Protein AF-A0AA38GI96-F1 (afdb_monomer_lite)

Foldseek 3Di:
DPCPPDQWFAFDDDDPDDDDDDDDDPDPPTPGTPGDGDWDWDDDPPWIWTFGDDDPDDDPVVCVVRPRDTDTDDPVNVLVVQVPQDQVNCVVVVHHVVPGRPSVVDPPDDDDDDPVVPPDDPDDPPDDDDPDDPPPDDDCDPCNQDPPCCHCVNNPVVNNDDPQDDDDDDDDDPVDDPPDDDDDPVSVLVRDDDDDDDPVCPVLVVVVVVCPSDHPPPND

Radius of gyration: 35.79 Å; chains: 1; bounding box: 86×64×97 Å

Organism: Taxus chinensis (NCBI:txid29808)

InterPro domains:
  IPR000722 RNA polymerase, alpha subunit [PF00623] (159-218)
  IPR006592 RNA polymerase, N-terminal [SM00663] (103-220)
  IPR007080 RNA polymerase Rpb1, domain 1 [PF04997] (7-130)
  IPR045867 DNA-directed RNA polymerase, subunit beta-prime [PTHR19376] (20-215)

Secondary structure (DSSP, 8-state):
--GGG--B-PPPPPP--------------------PBPPEEEEETTEEEEE----S---HHHHHHT-S-PEE--HHHHHHHHHTS-HHHHHHTT--TTT--GGGGS-SS-PPPPTTTS-PPPPPTT----SS-TT-PPP--HHHHHHSTTSIIIIIIIS---SS---------TTS-TT-----HHHHTT----PPP-TTTHHHHHHHHHHTTSPPTT--

Sequence (220 aa):
IFVRKKNICEGGDVIDADQSEEKDRDVKNTHGGCGAYVPKISVEGLKVMIHYKLPKKADEQAQEQFSDKKQELTTDRVLTILKGITDEQCEMLGFNPKYARPDWMILEVLPVPPPPVRPSIKPDPTSRSEATQKSGRPMKSISSRLKAKEGRIRGNLMGKRVDFSARTVITADPNLNIDELGVPWSIALNMTFPEIVTPYNIDRLKELVEYGSYPPPGKA

pLDDT: mean 79.03, std 17.08, range [33.94, 97.25]

Structure (mmCIF, N/CA/C/O backbone):
data_AF-A0AA38GI96-F1
#
_entry.id   AF-A0AA38GI96-F1
#
loop_
_atom_site.group_PDB
_atom_site.id
_atom_site.type_symbol
_atom_site.label_atom_id
_atom_sit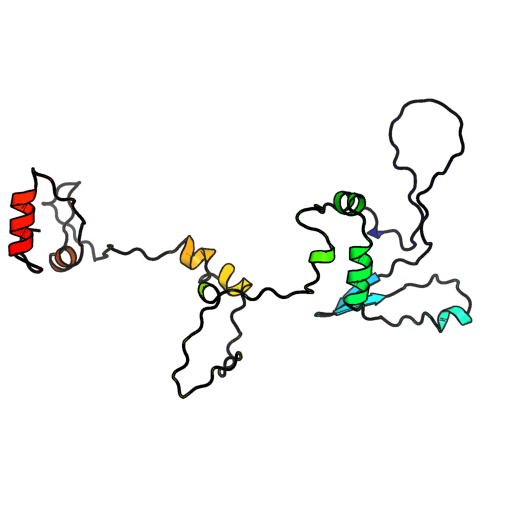e.label_alt_id
_atom_site.label_comp_id
_atom_site.label_asym_id
_atom_site.label_entity_id
_atom_site.label_seq_id
_atom_site.pdbx_PDB_ins_code
_atom_site.Cartn_x
_atom_site.Cartn_y
_atom_site.Cartn_z
_atom_site.occupancy
_atom_site.B_iso_or_equiv
_atom_site.auth_seq_id
_atom_site.auth_comp_id
_atom_site.auth_asym_id
_atom_site.auth_atom_id
_atom_site.pdbx_PDB_model_num
ATOM 1 N N . ILE A 1 1 ? -22.749 16.128 22.366 1.00 46.50 1 ILE A N 1
ATOM 2 C CA . ILE A 1 1 ? -21.786 15.382 23.229 1.00 46.50 1 ILE A CA 1
ATOM 3 C C . ILE A 1 1 ? -21.670 16.071 24.604 1.00 46.50 1 ILE A C 1
ATOM 5 O O . ILE A 1 1 ? -20.663 16.690 24.914 1.00 46.50 1 ILE A O 1
ATOM 9 N N . PHE A 1 2 ? -22.715 16.005 25.439 1.00 54.03 2 PHE A N 1
ATOM 10 C CA . PHE A 1 2 ? -22.756 16.648 26.775 1.00 54.03 2 PHE A CA 1
ATOM 11 C C . PHE A 1 2 ? -22.936 15.640 27.932 1.00 54.03 2 PHE A C 1
ATOM 13 O O . PHE A 1 2 ? -23.071 16.018 29.092 1.00 54.03 2 PHE A O 1
ATOM 20 N N . VAL A 1 3 ? -22.877 14.335 27.638 1.00 66.44 3 VAL A N 1
ATOM 21 C CA . VAL A 1 3 ? -23.279 13.250 28.555 1.00 66.44 3 VAL A CA 1
ATOM 22 C C . VAL A 1 3 ? -22.316 13.050 29.736 1.00 66.44 3 VAL A C 1
ATOM 24 O O . VAL A 1 3 ? -22.722 12.574 30.789 1.00 66.44 3 VAL A O 1
ATOM 27 N N . ARG A 1 4 ? -21.052 13.485 29.631 1.00 59.91 4 ARG A N 1
ATOM 28 C CA . ARG A 1 4 ? -19.985 13.199 30.618 1.00 59.91 4 ARG A CA 1
ATOM 29 C C . ARG A 1 4 ? -20.261 13.706 32.048 1.00 59.91 4 ARG A C 1
ATOM 31 O O . ARG A 1 4 ? -19.563 13.290 32.968 1.00 59.91 4 ARG A O 1
ATOM 38 N N . LYS A 1 5 ? -21.227 14.613 32.244 1.00 63.94 5 LYS A N 1
ATOM 39 C CA . LYS A 1 5 ? -21.563 15.189 33.559 1.00 63.94 5 LYS A CA 1
ATOM 40 C C . LYS A 1 5 ? -22.789 14.557 34.238 1.00 63.94 5 LYS A C 1
ATOM 42 O O . LYS A 1 5 ? -22.936 14.747 35.443 1.00 63.94 5 LYS A O 1
ATOM 47 N N . LYS A 1 6 ? -23.646 13.818 33.519 1.00 72.19 6 LYS A N 1
ATOM 48 C CA . LYS A 1 6 ? -24.846 13.191 34.104 1.00 72.19 6 LYS A CA 1
ATOM 49 C C . LYS A 1 6 ? -24.499 11.785 34.615 1.00 72.19 6 LYS A C 1
ATOM 51 O O . LYS A 1 6 ? -23.990 10.962 33.863 1.00 72.19 6 LYS A O 1
ATOM 56 N N . ASN A 1 7 ? -24.755 11.525 35.900 1.00 75.88 7 ASN A N 1
ATOM 57 C CA . ASN A 1 7 ? -24.485 10.228 36.549 1.00 75.88 7 ASN A CA 1
ATOM 58 C C . ASN A 1 7 ? -25.739 9.338 36.653 1.00 75.88 7 ASN A C 1
ATOM 60 O O . ASN A 1 7 ? -25.651 8.201 37.112 1.00 75.88 7 ASN A O 1
ATOM 64 N N . ILE A 1 8 ? -26.899 9.856 36.247 1.00 79.75 8 ILE A N 1
ATOM 65 C CA . ILE A 1 8 ? -28.200 9.184 36.270 1.00 79.75 8 ILE A CA 1
ATOM 66 C C . ILE A 1 8 ? -28.831 9.371 34.887 1.00 79.75 8 ILE A C 1
ATOM 68 O O . ILE A 1 8 ? -28.717 10.448 34.293 1.00 79.75 8 ILE A O 1
ATOM 72 N N . CYS A 1 9 ? -29.438 8.313 34.350 1.00 76.50 9 CYS A N 1
ATOM 73 C CA . CYS A 1 9 ? -30.199 8.361 33.107 1.00 76.50 9 CYS A CA 1
ATOM 74 C C . CYS A 1 9 ? -31.566 9.007 33.364 1.00 76.50 9 CYS A C 1
ATOM 76 O O . CYS A 1 9 ? -32.528 8.343 33.749 1.00 76.50 9 CYS A O 1
ATOM 78 N N . GLU A 1 10 ? -31.628 10.316 33.159 1.00 76.81 10 GLU A N 1
ATOM 79 C CA . GLU A 1 10 ? -32.861 11.102 33.172 1.00 76.81 10 GLU A CA 1
ATOM 80 C C . GLU A 1 10 ? -33.338 11.331 31.734 1.00 76.81 10 GLU A C 1
ATOM 82 O O . GLU A 1 10 ? -32.525 11.379 30.804 1.00 76.81 10 GLU A O 1
ATOM 87 N N . GLY A 1 11 ? -34.656 11.451 31.552 1.00 65.75 11 GLY A N 1
ATOM 88 C CA . GLY A 1 11 ? -35.240 11.805 30.261 1.00 65.75 11 GLY A CA 1
ATOM 89 C C . GLY A 1 11 ? -34.722 13.160 29.785 1.00 65.75 11 GLY A C 1
ATOM 90 O O . GLY A 1 11 ? -34.446 14.038 30.600 1.00 65.75 11 GLY A O 1
ATOM 91 N N . GLY A 1 12 ? -34.514 13.306 28.477 1.00 61.28 12 GLY A N 1
ATOM 92 C CA . GLY A 1 12 ? -33.989 14.548 27.911 1.00 61.28 12 GLY A CA 1
ATOM 93 C C . GLY A 1 12 ? -34.927 15.727 28.170 1.00 61.28 12 GLY A C 1
ATOM 94 O O . GLY A 1 12 ? -36.142 15.591 28.027 1.00 61.28 12 GLY A O 1
ATOM 95 N N . ASP A 1 13 ? -34.350 16.876 28.519 1.00 59.31 13 ASP A N 1
ATOM 96 C CA . ASP A 1 13 ? -35.045 18.156 28.430 1.00 59.31 13 ASP A CA 1
ATOM 97 C C . ASP A 1 13 ? -35.247 18.494 26.947 1.00 59.31 13 ASP A C 1
ATOM 99 O O . ASP A 1 13 ? -34.407 18.144 26.108 1.00 59.31 13 ASP A O 1
ATOM 103 N N . VAL A 1 14 ? -36.375 19.130 26.624 1.00 52.66 14 VAL A N 1
ATOM 104 C CA . VAL A 1 14 ? -36.708 19.563 25.262 1.00 52.66 14 VAL A CA 1
ATOM 105 C C . VAL A 1 14 ? -35.544 20.398 24.731 1.00 52.66 14 VAL A C 1
ATOM 107 O O . VAL A 1 14 ? -35.113 21.353 25.370 1.00 52.66 14 VAL A O 1
ATOM 110 N N . ILE A 1 15 ? -34.991 19.996 23.589 1.00 53.03 15 ILE A N 1
ATOM 111 C CA . ILE A 1 15 ? -34.026 20.821 22.866 1.00 53.03 15 ILE A CA 1
ATOM 112 C C . ILE A 1 15 ? -34.830 22.024 22.373 1.00 53.03 15 ILE A C 1
ATOM 114 O O . ILE A 1 15 ? -35.816 21.810 21.673 1.00 53.03 15 ILE A O 1
ATOM 118 N N . ASP A 1 16 ? -34.444 23.242 22.766 1.00 48.62 16 ASP A N 1
ATOM 119 C CA . ASP A 1 16 ? -35.071 24.493 22.323 1.00 48.62 16 ASP A CA 1
ATOM 120 C C . ASP A 1 16 ? -35.063 24.565 20.787 1.00 48.62 16 ASP A C 1
ATOM 122 O O . ASP A 1 16 ? -34.085 24.991 20.168 1.00 48.62 16 ASP A O 1
ATOM 126 N N . ALA A 1 17 ? -36.143 24.093 20.168 1.00 45.75 17 ALA A N 1
ATOM 127 C CA . ALA A 1 17 ? -36.419 24.252 18.755 1.00 45.75 17 ALA A CA 1
ATOM 128 C C . ALA A 1 17 ? -37.414 25.406 18.614 1.00 45.75 17 ALA A C 1
ATOM 130 O O . ALA A 1 17 ? -38.577 25.290 18.989 1.00 45.75 17 ALA A O 1
ATOM 131 N N . ASP A 1 18 ? -36.878 26.501 18.083 1.00 37.69 18 ASP A N 1
ATOM 132 C CA . ASP A 1 18 ? -37.527 27.709 17.585 1.00 37.69 18 ASP A CA 1
ATOM 133 C C . ASP A 1 18 ? -38.230 28.632 18.592 1.00 37.69 18 ASP A C 1
ATOM 135 O O . ASP A 1 18 ? -39.313 28.383 19.116 1.00 37.69 18 ASP A O 1
ATOM 139 N N . GLN A 1 19 ? -37.623 29.816 18.745 1.00 42.38 19 GLN A N 1
ATOM 140 C CA . GLN A 1 19 ? -38.312 31.050 19.110 1.00 42.38 19 GLN A CA 1
ATOM 141 C C . GLN A 1 19 ? -39.388 31.351 18.054 1.00 42.38 19 GLN A C 1
ATOM 143 O O . GLN A 1 19 ? -39.160 32.092 17.101 1.00 42.38 19 GLN A O 1
ATOM 148 N N . SER A 1 20 ? -40.573 30.782 18.225 1.00 34.81 20 SER A N 1
ATOM 149 C CA . SER A 1 20 ? -41.804 31.369 17.710 1.00 34.81 20 SER A CA 1
ATOM 150 C C . SER A 1 20 ? -42.814 31.377 18.847 1.00 34.81 20 SER A C 1
ATOM 152 O O . SER A 1 20 ? -43.107 30.357 19.466 1.00 34.81 20 SER A O 1
ATOM 154 N N . GLU A 1 21 ? -43.225 32.586 19.207 1.00 39.97 21 GLU A N 1
ATOM 155 C CA . GLU A 1 21 ? -44.190 32.858 20.258 1.00 39.97 21 GLU A CA 1
ATOM 156 C C . GLU A 1 21 ? -45.525 32.184 19.919 1.00 39.97 21 GLU A C 1
ATOM 158 O O . GLU A 1 21 ? -46.119 32.519 18.903 1.00 39.97 21 GLU A O 1
ATOM 163 N N . GLU A 1 22 ? -46.007 31.270 20.767 1.00 33.94 22 GLU A N 1
ATOM 164 C CA . GLU A 1 22 ? -47.404 31.232 21.224 1.00 33.94 22 GLU A CA 1
ATOM 165 C C . GLU A 1 22 ? -47.618 30.193 22.343 1.00 33.94 22 GLU A C 1
ATOM 167 O O . GLU A 1 22 ? -46.914 29.194 22.469 1.00 33.94 22 GLU A O 1
ATOM 172 N N . LYS A 1 23 ? -48.561 30.525 23.230 1.00 38.97 23 LYS A N 1
ATOM 173 C CA . LYS A 1 23 ? -48.776 29.987 24.581 1.00 38.97 23 LYS A CA 1
ATOM 174 C C . LYS A 1 23 ? -49.560 28.665 24.622 1.00 38.97 23 LYS A C 1
ATOM 176 O O . LYS A 1 23 ? -50.329 28.347 23.724 1.00 38.97 23 LYS A O 1
ATOM 181 N N . ASP A 1 24 ? -49.444 28.013 25.782 1.00 38.34 24 ASP A N 1
ATOM 182 C CA . ASP A 1 24 ? -50.331 26.997 26.367 1.00 38.34 24 ASP A CA 1
ATOM 183 C C . ASP A 1 24 ? -50.434 25.630 25.672 1.00 38.34 24 ASP A C 1
ATOM 185 O O . ASP A 1 24 ? -51.313 25.361 24.848 1.00 38.34 24 ASP A O 1
ATOM 189 N N . ARG A 1 25 ? -49.597 24.702 26.162 1.00 37.78 25 ARG A N 1
ATOM 190 C CA . ARG A 1 25 ? -49.995 23.339 26.555 1.00 37.78 25 ARG A CA 1
ATOM 191 C C . ARG A 1 25 ? -48.855 22.661 27.326 1.00 37.78 25 ARG A C 1
ATOM 193 O O . ARG A 1 25 ? -47.794 22.400 26.767 1.00 37.78 25 ARG A O 1
ATOM 200 N N . ASP A 1 26 ?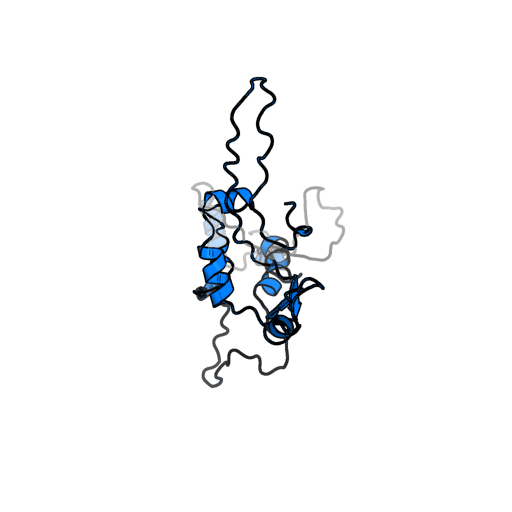 -49.097 22.341 28.598 1.00 45.72 26 ASP A N 1
ATOM 201 C CA . ASP A 1 26 ? -48.276 21.431 29.408 1.00 45.72 26 ASP A CA 1
ATOM 202 C C . ASP A 1 26 ? -48.267 20.026 28.788 1.00 45.72 26 ASP A C 1
ATOM 204 O O . ASP A 1 26 ? -49.006 19.128 29.192 1.00 45.72 26 ASP A O 1
ATOM 208 N N . VAL A 1 27 ? -47.421 19.813 27.786 1.00 47.25 27 VAL A N 1
ATOM 209 C CA . VAL A 1 27 ? -47.094 18.474 27.301 1.00 47.25 27 VAL A CA 1
ATOM 210 C C . VAL A 1 27 ? -45.585 18.330 27.367 1.00 47.25 27 VAL A C 1
ATOM 212 O O . VAL A 1 27 ? -44.861 18.481 26.386 1.00 47.25 27 VAL A O 1
ATOM 215 N N . LYS A 1 28 ? -45.102 18.015 28.571 1.00 45.62 28 LYS A N 1
ATOM 216 C CA . LYS A 1 28 ? -43.779 17.421 28.761 1.00 45.62 28 LYS A CA 1
ATOM 217 C C . LYS A 1 28 ? -43.802 16.012 28.169 1.00 45.62 28 LYS A C 1
ATOM 219 O O . LYS A 1 28 ? -43.857 15.031 28.903 1.00 45.62 28 LYS A O 1
ATOM 224 N N . ASN A 1 29 ? -43.751 15.900 26.844 1.00 45.19 29 ASN A N 1
ATOM 225 C CA . ASN A 1 29 ? -43.371 14.652 26.190 1.00 45.19 29 ASN A CA 1
ATOM 226 C C . ASN A 1 29 ? -41.854 14.507 26.321 1.00 45.19 29 ASN A C 1
ATOM 228 O O . ASN A 1 29 ? -41.098 14.680 25.369 1.00 45.19 29 ASN A O 1
ATOM 232 N N . THR A 1 30 ? -41.401 14.256 27.547 1.00 51.66 30 THR A N 1
ATOM 233 C CA . THR A 1 30 ? -40.014 13.904 27.809 1.00 51.66 30 THR A CA 1
ATOM 234 C C . THR A 1 30 ? -39.780 12.506 27.249 1.00 51.66 30 THR A C 1
ATOM 236 O O . THR A 1 30 ? -40.532 11.569 27.525 1.00 51.66 30 THR A O 1
ATOM 239 N N . HIS A 1 31 ? -38.736 12.341 26.438 1.00 64.62 31 HIS A N 1
ATOM 240 C CA . HIS A 1 31 ? -38.267 11.005 26.087 1.00 64.62 31 HIS A CA 1
ATOM 241 C C . HIS A 1 31 ? -37.891 10.294 27.392 1.00 64.62 31 HIS A C 1
ATOM 243 O O . HIS A 1 31 ? -37.010 10.760 28.114 1.00 64.62 31 HIS A O 1
ATOM 249 N N . GLY A 1 32 ? -38.610 9.223 27.734 1.00 63.53 32 GLY A N 1
ATOM 250 C CA . GLY A 1 32 ? -38.492 8.558 29.031 1.00 63.53 32 GLY A CA 1
ATOM 251 C C . GLY A 1 32 ? -37.070 8.063 29.303 1.00 63.53 32 GLY A C 1
ATOM 252 O O . GLY A 1 32 ? -36.541 7.237 28.563 1.00 63.53 32 GLY A O 1
ATOM 253 N N . GLY A 1 33 ? -36.449 8.566 30.372 1.00 72.81 33 GLY A N 1
ATOM 254 C CA . GLY A 1 33 ? -35.208 8.007 30.910 1.00 72.81 33 GLY A CA 1
ATOM 255 C C . GLY A 1 33 ? -35.497 6.753 31.732 1.00 72.81 33 GLY A C 1
ATOM 256 O O . GLY A 1 33 ? -36.522 6.675 32.406 1.00 72.81 33 GLY A O 1
ATOM 257 N N . CYS A 1 34 ? -34.598 5.768 31.706 1.00 78.62 34 CYS A N 1
ATOM 258 C CA . CYS A 1 34 ? -34.785 4.508 32.436 1.00 78.62 34 CYS A CA 1
ATOM 259 C C . CYS A 1 34 ? -34.383 4.577 33.922 1.00 78.62 34 CYS A C 1
ATOM 261 O O . CYS A 1 34 ? -34.469 3.570 34.619 1.00 78.62 34 CYS A O 1
ATOM 263 N N . GLY A 1 35 ? -33.899 5.726 34.412 1.00 77.50 35 GLY A N 1
ATOM 264 C CA . GLY A 1 35 ? -33.509 5.923 35.814 1.00 77.50 35 GLY A CA 1
ATOM 265 C C . GLY A 1 35 ? -32.233 5.186 36.240 1.00 77.50 35 GLY A C 1
ATOM 266 O O . GLY A 1 35 ? -31.831 5.273 37.398 1.00 77.50 35 GLY A O 1
ATOM 267 N N . ALA A 1 36 ? -31.567 4.471 35.328 1.00 81.00 36 ALA A N 1
ATOM 268 C CA . ALA A 1 36 ? -30.361 3.710 35.638 1.00 81.00 36 ALA A CA 1
ATOM 269 C C . ALA A 1 36 ? -29.156 4.622 35.939 1.00 81.00 36 ALA A C 1
ATOM 271 O O . ALA A 1 36 ? -28.935 5.636 35.270 1.00 81.00 36 ALA A O 1
ATOM 272 N N . TYR A 1 37 ? -28.326 4.227 36.910 1.00 82.25 37 TYR A N 1
ATOM 273 C CA . TYR A 1 37 ? -27.053 4.898 37.181 1.00 82.25 37 TYR A CA 1
ATOM 274 C C . TYR A 1 37 ? -26.065 4.651 36.045 1.00 82.25 37 TYR A C 1
ATOM 276 O O . TYR A 1 37 ? -25.789 3.506 35.680 1.00 82.25 37 TYR A O 1
ATOM 284 N N . VAL A 1 38 ? -25.488 5.730 35.520 1.00 83.38 38 VAL A N 1
ATOM 285 C CA . VAL A 1 38 ? -24.442 5.642 34.502 1.00 83.38 38 VAL A CA 1
ATOM 286 C C . VAL A 1 38 ? -23.139 5.256 35.202 1.00 83.38 38 VAL A C 1
ATOM 288 O O . VAL A 1 38 ? -22.657 6.004 36.061 1.00 83.38 38 VAL A O 1
ATOM 291 N N . PRO A 1 39 ? -22.543 4.102 34.875 1.00 86.69 39 PRO A N 1
ATOM 292 C CA . PRO A 1 39 ? -21.309 3.702 35.516 1.00 86.69 39 PRO A CA 1
ATOM 293 C C . PRO A 1 39 ? -20.103 4.459 34.962 1.00 86.69 39 PRO A C 1
ATOM 295 O O . PRO A 1 39 ? -20.091 4.961 33.837 1.00 86.69 39 PRO A O 1
ATOM 298 N N . LYS A 1 40 ? -19.022 4.461 35.740 1.00 85.81 40 LYS A N 1
ATOM 299 C CA . LYS A 1 40 ? -17.707 4.888 35.270 1.00 85.81 40 LYS A CA 1
ATOM 300 C C . LYS A 1 40 ? -17.004 3.729 34.581 1.00 85.81 40 LYS A C 1
ATOM 302 O O . LYS A 1 40 ? -16.842 2.667 35.172 1.00 85.81 40 LYS A O 1
ATOM 307 N N . ILE A 1 41 ? -16.571 3.968 33.350 1.00 89.12 41 ILE A N 1
ATOM 308 C CA . ILE A 1 41 ? -15.859 2.995 32.524 1.00 89.12 41 ILE A CA 1
ATOM 309 C C . ILE A 1 41 ? -14.354 3.268 32.636 1.00 89.12 41 ILE A C 1
ATOM 311 O O . ILE A 1 41 ? -13.911 4.399 32.425 1.00 89.12 41 ILE A O 1
ATOM 315 N N . SER A 1 42 ? -13.571 2.242 32.961 1.00 88.62 42 SER A N 1
ATOM 316 C CA . SER A 1 42 ? -12.105 2.281 32.997 1.00 88.62 42 SER A CA 1
ATOM 317 C C . SER A 1 42 ? -11.520 1.136 32.175 1.00 88.62 42 SER A C 1
ATOM 319 O O . SER A 1 42 ? -12.001 0.010 32.264 1.00 88.62 42 SER A O 1
ATOM 321 N N . VAL A 1 43 ? -10.475 1.408 31.393 1.00 91.19 43 VAL A N 1
ATOM 322 C CA . VAL A 1 43 ? -9.780 0.390 30.591 1.00 91.19 43 VAL A CA 1
ATOM 323 C C . VAL A 1 43 ? -8.572 -0.11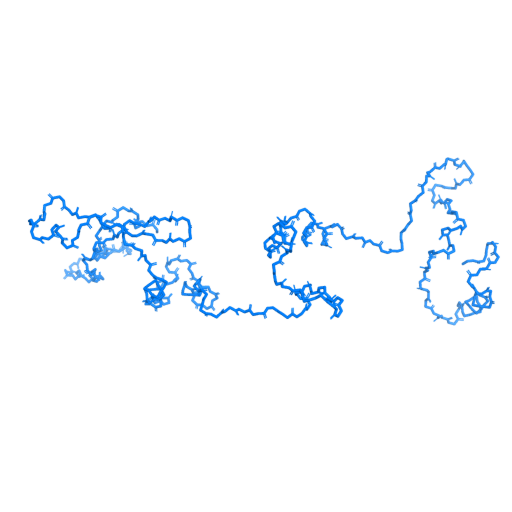6 31.376 1.00 91.19 43 VAL A C 1
ATOM 325 O O . VAL A 1 43 ? -7.680 0.663 31.706 1.00 91.19 43 VAL A O 1
ATOM 328 N N . GLU A 1 44 ? -8.546 -1.413 31.673 1.00 90.44 44 GLU A N 1
ATOM 329 C CA . GLU A 1 44 ? -7.449 -2.096 32.361 1.00 90.44 44 GLU A CA 1
ATOM 330 C C . GLU A 1 44 ? -6.836 -3.124 31.390 1.00 90.44 44 GLU A C 1
ATOM 332 O O . GLU A 1 44 ? -7.329 -4.239 31.213 1.00 90.44 44 GLU A O 1
ATOM 337 N N . GLY A 1 45 ? -5.772 -2.723 30.686 1.00 89.69 45 GLY A N 1
ATOM 338 C CA . GLY A 1 45 ? -5.139 -3.546 29.651 1.00 89.69 45 GLY A CA 1
ATOM 339 C C . GLY A 1 45 ? -6.061 -3.789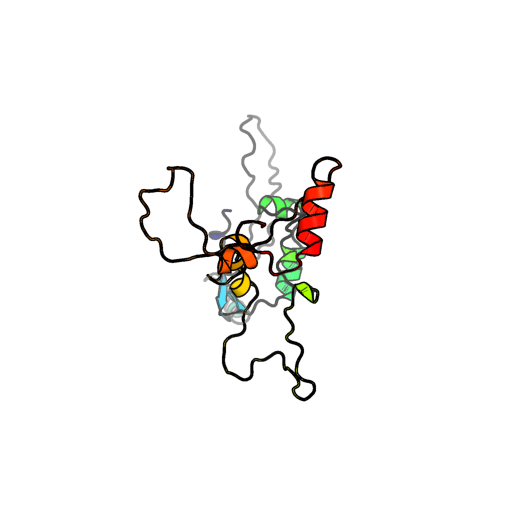 28.451 1.00 89.69 45 GLY A C 1
ATOM 340 O O . GLY A 1 45 ? -6.361 -2.862 27.704 1.00 89.69 45 GLY A O 1
ATOM 341 N N . LEU A 1 46 ? -6.484 -5.043 28.258 1.00 89.00 46 LEU A N 1
ATOM 342 C CA . LEU A 1 46 ? -7.428 -5.456 27.205 1.00 89.00 46 LEU A CA 1
ATOM 343 C C . LEU A 1 46 ? -8.880 -5.554 27.698 1.00 89.00 46 LEU A C 1
ATOM 345 O O . LEU A 1 46 ? -9.770 -5.856 26.907 1.00 89.00 46 LEU A O 1
ATOM 349 N N . LYS A 1 47 ? -9.121 -5.333 28.993 1.00 90.81 47 LYS A N 1
ATOM 350 C CA . LYS A 1 47 ? -10.435 -5.480 29.618 1.00 90.81 47 LYS A CA 1
ATOM 351 C C . LYS A 1 47 ? -11.047 -4.121 29.915 1.00 90.81 47 LYS A C 1
ATOM 353 O O . LYS A 1 47 ? -10.350 -3.162 30.254 1.00 90.81 47 LYS A O 1
ATOM 358 N N . VAL A 1 48 ? -12.368 -4.051 29.810 1.00 91.12 48 VAL A N 1
ATOM 359 C CA . VAL A 1 48 ? -13.143 -2.863 30.164 1.00 91.12 48 VAL A CA 1
ATOM 360 C C . VAL A 1 48 ? -13.855 -3.138 31.482 1.00 91.12 48 VAL A C 1
ATOM 362 O O . VAL A 1 48 ? -14.640 -4.076 31.588 1.00 91.12 48 VAL A O 1
ATOM 365 N N . MET A 1 49 ? -13.571 -2.317 32.488 1.00 89.75 49 MET A N 1
ATOM 366 C CA . MET A 1 49 ? -14.133 -2.434 33.830 1.00 89.75 49 MET A CA 1
ATOM 367 C C . MET A 1 49 ? -15.158 -1.329 34.073 1.00 89.75 49 MET A C 1
ATOM 369 O O . MET A 1 49 ? -14.963 -0.174 33.684 1.00 89.75 49 MET A O 1
ATOM 373 N N . ILE A 1 50 ? -16.249 -1.689 34.739 1.00 89.56 50 ILE A N 1
ATOM 374 C CA . ILE A 1 50 ? -17.367 -0.818 35.084 1.00 89.56 50 ILE A CA 1
ATOM 375 C C . ILE A 1 50 ? -17.414 -0.646 36.600 1.00 89.56 50 ILE A C 1
ATOM 377 O O . ILE A 1 50 ? -17.381 -1.620 37.352 1.00 89.56 50 ILE A O 1
ATOM 381 N N . HIS A 1 51 ? -17.533 0.605 37.041 1.00 85.81 51 HIS A N 1
ATOM 382 C CA . HIS A 1 51 ? -17.733 0.979 38.437 1.00 85.81 51 HIS A CA 1
ATOM 383 C C . HIS A 1 51 ? -19.012 1.806 38.578 1.00 85.81 51 HIS A C 1
ATOM 385 O O . HIS A 1 51 ? -19.084 2.944 38.105 1.00 85.81 51 HIS A O 1
ATOM 391 N N . TYR A 1 52 ? -20.009 1.277 39.279 1.00 82.50 52 TYR A N 1
ATOM 392 C CA . TYR A 1 52 ? -21.194 2.042 39.666 1.00 82.50 52 TYR A CA 1
ATOM 393 C C . TYR A 1 52 ? -20.872 2.864 40.910 1.00 82.50 52 TYR A C 1
ATOM 395 O O . TYR A 1 52 ? -20.237 2.363 41.827 1.00 82.50 52 TYR A O 1
ATOM 403 N N . LYS A 1 53 ? -21.224 4.152 40.927 1.00 71.25 53 LYS A N 1
ATOM 404 C CA . LYS A 1 53 ? -21.128 4.965 42.145 1.00 71.25 53 LYS A CA 1
ATOM 405 C C . LYS A 1 53 ? -22.516 5.068 42.753 1.00 71.25 53 LYS A C 1
ATOM 407 O O . LYS A 1 53 ? -23.376 5.708 42.156 1.00 71.25 53 LYS A O 1
ATOM 412 N N . LEU A 1 54 ? -22.715 4.470 43.921 1.00 66.44 54 LEU A N 1
ATOM 413 C CA . LEU A 1 54 ? -23.942 4.662 44.688 1.00 66.44 54 LEU A CA 1
ATOM 414 C C . LEU A 1 54 ? -24.030 6.101 45.227 1.00 66.44 54 LEU A C 1
ATOM 416 O O . LEU A 1 54 ? -23.002 6.711 45.556 1.00 66.44 54 LEU A O 1
ATOM 420 N N . PRO A 1 55 ? -25.242 6.665 45.356 1.00 63.03 55 PRO A N 1
ATOM 421 C CA . PRO A 1 55 ? -25.450 7.883 46.125 1.00 63.03 55 PRO A CA 1
ATOM 422 C C . PRO A 1 55 ? -25.181 7.624 47.615 1.00 63.03 55 PRO A C 1
ATOM 424 O O . PRO A 1 55 ? -25.560 6.594 48.160 1.00 63.03 55 PRO A O 1
ATOM 427 N N . LYS A 1 56 ? -24.579 8.599 48.308 1.00 58.06 56 LYS A N 1
ATOM 428 C CA . LYS A 1 56 ? -24.196 8.522 49.737 1.00 58.06 56 LYS A CA 1
ATOM 429 C C . LYS A 1 56 ? -25.380 8.413 50.731 1.00 58.06 56 LYS A C 1
ATOM 431 O O . LYS A 1 56 ? -25.172 8.564 51.927 1.00 58.06 56 LYS A O 1
ATOM 436 N N . LYS A 1 57 ? -26.612 8.210 50.252 1.00 52.47 57 LYS A N 1
ATOM 437 C CA . LYS A 1 57 ? -27.849 8.092 51.043 1.00 52.47 57 LYS A CA 1
ATOM 438 C C . LYS A 1 57 ? -28.688 6.914 50.532 1.00 52.47 57 LYS A C 1
ATOM 440 O O . LYS A 1 57 ? -29.753 7.124 49.964 1.00 52.47 57 LYS A O 1
ATOM 445 N N . ALA A 1 58 ? -28.171 5.700 50.665 1.00 50.12 58 ALA A N 1
ATOM 446 C CA . ALA A 1 58 ? -28.907 4.474 50.370 1.00 50.12 58 ALA A CA 1
ATOM 447 C C . ALA A 1 58 ? -28.797 3.531 51.571 1.00 50.12 58 ALA A C 1
ATOM 449 O O . ALA A 1 58 ? -27.714 3.427 52.157 1.00 50.12 58 ALA A O 1
ATOM 450 N N . ASP A 1 59 ? -29.922 2.910 51.926 1.00 56.53 59 ASP A N 1
ATOM 451 C CA . ASP A 1 59 ? -30.107 2.027 53.081 1.00 56.53 59 ASP A CA 1
ATOM 452 C C . ASP A 1 59 ? -29.015 0.948 53.178 1.00 56.53 59 ASP A C 1
ATOM 454 O O . ASP A 1 59 ? -28.513 0.467 52.158 1.00 56.53 59 ASP A O 1
ATOM 458 N N . GLU A 1 60 ? -28.665 0.535 54.403 1.00 58.66 60 GLU A N 1
ATOM 459 C CA . GLU A 1 60 ? -27.612 -0.460 54.695 1.00 58.66 60 GLU A CA 1
ATOM 460 C C . GLU A 1 60 ? -27.776 -1.770 53.894 1.00 58.66 60 GLU A C 1
ATOM 462 O O . GLU A 1 60 ? -26.788 -2.393 53.519 1.00 58.66 60 GLU A O 1
ATOM 467 N N . GLN A 1 61 ? -29.008 -2.144 53.524 1.00 52.50 61 GLN A N 1
ATOM 468 C CA . GLN A 1 61 ? -29.304 -3.347 52.730 1.00 52.50 61 GLN A CA 1
ATOM 469 C C . GLN A 1 61 ? -28.973 -3.212 51.230 1.00 52.50 61 GLN A C 1
ATOM 471 O O . GLN A 1 61 ? -28.652 -4.204 50.576 1.00 52.50 61 GLN A O 1
ATOM 476 N N . ALA A 1 62 ? -29.001 -2.001 50.662 1.00 50.00 62 ALA A N 1
ATOM 477 C CA . ALA A 1 62 ? -28.645 -1.769 49.257 1.00 50.00 62 ALA A CA 1
ATOM 478 C C . ALA A 1 62 ? -27.119 -1.697 49.038 1.00 50.00 62 ALA A C 1
ATOM 480 O O . ALA A 1 62 ? -26.635 -1.870 47.915 1.00 50.00 62 ALA A O 1
ATOM 481 N N . GLN A 1 63 ? -26.355 -1.464 50.111 1.00 52.16 63 GLN A N 1
ATOM 482 C CA . GLN A 1 63 ? -24.896 -1.334 50.077 1.00 52.16 63 GLN A CA 1
ATOM 483 C C . GLN A 1 63 ? -24.174 -2.682 49.899 1.00 52.16 63 GLN A C 1
ATOM 485 O O . GLN A 1 63 ? -23.095 -2.715 49.308 1.00 52.16 63 GLN A O 1
ATOM 490 N N . GLU A 1 64 ? -24.769 -3.803 50.321 1.00 52.84 64 GLU A N 1
ATOM 491 C CA . GLU A 1 64 ? -24.150 -5.132 50.174 1.00 52.84 64 GLU A CA 1
ATOM 492 C C . GLU A 1 64 ? -24.272 -5.709 48.751 1.00 52.84 64 GLU A C 1
ATOM 494 O O . GLU A 1 64 ? -23.334 -6.343 48.259 1.00 52.84 64 GLU A O 1
ATOM 499 N N . GLN A 1 65 ? -25.376 -5.444 48.039 1.00 51.53 65 GLN A N 1
ATOM 500 C CA . GLN A 1 65 ? -25.548 -5.881 46.642 1.00 51.53 65 GLN A CA 1
ATOM 501 C C . GLN A 1 65 ? -24.752 -5.030 45.644 1.00 51.53 65 GLN A C 1
ATOM 503 O O . GLN A 1 65 ? -24.261 -5.552 44.643 1.00 51.53 65 GLN A O 1
ATOM 508 N N . PHE A 1 66 ? -24.572 -3.741 45.936 1.00 51.88 66 PHE A N 1
ATOM 509 C CA . PHE A 1 66 ? -23.780 -2.809 45.133 1.00 51.88 66 PHE A CA 1
ATOM 510 C C . PHE A 1 66 ? -22.452 -2.468 45.810 1.00 51.88 66 PHE A C 1
ATOM 512 O O . PHE A 1 66 ? -21.996 -1.328 45.752 1.00 51.88 66 PHE A O 1
ATOM 519 N N . SER A 1 67 ? -21.797 -3.447 46.443 1.00 52.28 67 SER A N 1
ATOM 520 C CA . SER A 1 67 ? -20.396 -3.272 46.843 1.00 52.28 67 SER A CA 1
ATOM 521 C C . SER A 1 67 ? -19.615 -2.642 45.679 1.00 52.28 67 SER A C 1
ATOM 523 O O . SER A 1 67 ? -19.885 -3.000 44.529 1.00 52.28 67 SER A O 1
ATOM 525 N N . ASP A 1 68 ? -18.673 -1.734 45.962 1.00 58.50 68 ASP A N 1
ATOM 526 C CA . ASP A 1 68 ? -17.786 -1.031 45.007 1.00 58.50 68 ASP A CA 1
ATOM 527 C C . ASP A 1 68 ? -16.876 -1.986 44.182 1.00 58.50 68 ASP A C 1
ATOM 529 O O . ASP A 1 68 ? -15.742 -1.684 43.803 1.00 58.50 68 ASP A O 1
ATOM 533 N N . LYS A 1 69 ? -17.335 -3.206 43.916 1.00 66.75 69 LYS A N 1
ATOM 534 C CA . LYS A 1 69 ? -16.708 -4.205 43.079 1.00 66.75 69 LYS A CA 1
ATOM 535 C C . LYS A 1 69 ? -16.768 -3.720 41.641 1.00 66.75 69 LYS A C 1
ATOM 537 O O . LYS A 1 69 ? -17.824 -3.632 41.017 1.00 66.75 69 LYS A O 1
ATOM 542 N N . LYS A 1 70 ? -15.585 -3.444 41.105 1.00 79.31 70 LYS A N 1
ATOM 543 C CA . LYS A 1 70 ? -15.367 -3.300 39.669 1.00 79.31 70 LYS A CA 1
ATOM 544 C C . LYS A 1 70 ? -15.846 -4.576 38.977 1.00 79.31 70 LYS A C 1
ATOM 546 O O . LYS A 1 70 ? -15.300 -5.650 39.225 1.00 79.31 70 LYS A O 1
ATOM 551 N N . GLN A 1 71 ? -16.844 -4.457 38.112 1.00 85.62 71 GLN A N 1
ATOM 552 C CA . GLN A 1 71 ? -17.323 -5.571 37.302 1.00 85.62 71 GLN A CA 1
ATOM 553 C C . GLN A 1 71 ? -16.682 -5.507 35.914 1.00 85.62 71 GLN A C 1
ATOM 555 O O . GLN A 1 71 ? -16.594 -4.433 35.318 1.00 85.62 71 GLN A O 1
ATOM 560 N N . GLU A 1 72 ? -16.240 -6.648 35.388 1.00 88.44 72 GLU A N 1
ATOM 561 C CA . GLU A 1 72 ? -15.792 -6.744 33.998 1.00 88.44 72 GLU A CA 1
ATOM 562 C C . GLU A 1 72 ? -16.997 -6.671 33.058 1.00 88.44 72 GLU A C 1
ATOM 564 O O . GLU A 1 72 ? -18.001 -7.371 33.232 1.00 88.44 72 GLU A O 1
ATOM 569 N N . LEU A 1 73 ? -16.903 -5.802 32.058 1.00 88.88 73 LEU A N 1
ATOM 570 C CA . LEU A 1 73 ? -17.901 -5.691 31.012 1.00 88.88 73 LEU A CA 1
ATOM 571 C C . LEU A 1 73 ? -17.616 -6.740 29.939 1.00 88.88 73 LEU A C 1
ATOM 573 O O . LEU A 1 73 ? -16.658 -6.617 29.177 1.00 88.88 73 LEU A O 1
ATOM 577 N N . THR A 1 74 ? -18.459 -7.770 29.883 1.00 91.81 74 THR A N 1
ATOM 578 C CA . THR A 1 74 ? -18.347 -8.824 28.872 1.00 91.81 74 THR A CA 1
ATOM 579 C C . THR A 1 74 ? -18.723 -8.302 27.489 1.00 91.81 74 THR A C 1
ATOM 581 O O . THR A 1 74 ? -19.629 -7.477 27.341 1.00 91.81 74 THR A O 1
ATOM 584 N N . THR A 1 75 ? -18.048 -8.815 26.462 1.00 91.12 75 THR A N 1
ATOM 585 C CA . THR A 1 75 ? -18.259 -8.413 25.065 1.00 91.12 75 THR A CA 1
ATOM 586 C C . THR A 1 75 ? -19.712 -8.601 24.623 1.00 91.12 75 THR A C 1
ATOM 588 O O . THR A 1 75 ? -20.266 -7.706 23.991 1.00 91.12 75 THR A O 1
ATOM 591 N N . ASP A 1 76 ? -20.367 -9.686 25.046 1.00 92.31 76 ASP A N 1
ATOM 592 C CA . ASP A 1 76 ? -21.769 -9.977 24.702 1.00 92.31 76 ASP A CA 1
ATOM 593 C C . ASP A 1 76 ? -22.742 -8.923 25.244 1.00 92.31 76 ASP A C 1
ATOM 595 O O . ASP A 1 76 ? -23.704 -8.531 24.573 1.00 92.31 76 ASP A O 1
ATOM 599 N N . ARG A 1 77 ? -22.475 -8.406 26.453 1.00 91.69 77 ARG A N 1
ATOM 600 C CA . ARG A 1 77 ? -23.278 -7.324 27.038 1.00 91.69 77 ARG A CA 1
ATOM 601 C C . ARG A 1 77 ? -23.109 -6.033 26.245 1.00 91.69 77 ARG A C 1
ATOM 603 O O . ARG A 1 77 ? -24.106 -5.368 25.979 1.00 91.69 77 ARG A O 1
ATOM 610 N N . VAL A 1 78 ? -21.882 -5.693 25.839 1.00 92.25 78 VAL A N 1
ATOM 611 C CA . VAL A 1 78 ? -21.628 -4.501 25.004 1.00 92.25 78 VAL A CA 1
ATOM 612 C C . VAL A 1 78 ? -22.328 -4.627 23.662 1.00 92.25 78 VAL A C 1
ATOM 614 O O . VAL A 1 78 ? -22.998 -3.696 23.231 1.00 92.25 78 VAL A O 1
ATOM 617 N N . LEU A 1 79 ? -22.212 -5.788 23.028 1.00 93.69 79 LEU A N 1
ATOM 618 C CA . LEU A 1 79 ? -22.811 -6.058 21.732 1.00 93.69 79 LEU A CA 1
ATOM 619 C C . LEU A 1 79 ? -24.335 -5.914 21.766 1.00 93.69 79 LEU A C 1
ATOM 621 O O . LEU A 1 79 ? -24.907 -5.271 20.892 1.00 93.69 79 LEU A O 1
ATOM 625 N N . THR A 1 80 ? -24.983 -6.452 22.801 1.00 93.56 80 THR A N 1
ATOM 626 C CA . THR A 1 80 ? -26.437 -6.323 22.988 1.00 93.56 80 THR A CA 1
ATOM 627 C C . THR A 1 80 ? -26.851 -4.857 23.141 1.00 93.56 80 THR A C 1
ATOM 629 O O . THR A 1 80 ? -27.841 -4.432 22.552 1.00 93.56 80 THR A O 1
ATOM 632 N N . ILE A 1 81 ? -26.069 -4.065 23.882 1.00 91.88 81 ILE A N 1
ATOM 633 C CA . ILE A 1 81 ? -26.317 -2.627 24.051 1.00 91.88 81 ILE A CA 1
ATOM 634 C C . ILE A 1 81 ? -26.137 -1.880 22.721 1.00 91.88 81 ILE A C 1
ATOM 636 O O . ILE A 1 81 ? -26.994 -1.080 22.363 1.00 91.88 81 ILE A O 1
ATOM 640 N N . LEU A 1 82 ? -25.059 -2.147 21.974 1.00 93.19 82 LEU A N 1
ATOM 641 C CA . LEU A 1 82 ? -24.771 -1.470 20.702 1.00 93.19 82 LEU A CA 1
ATOM 642 C C . LEU A 1 82 ? -25.772 -1.838 19.600 1.00 93.19 82 LEU A C 1
ATOM 644 O O . LEU A 1 82 ? -26.157 -0.964 18.829 1.00 93.19 82 LEU A O 1
ATOM 648 N N . LYS A 1 83 ? -26.247 -3.089 19.561 1.00 92.62 83 LYS A N 1
ATOM 649 C CA . LYS A 1 83 ? -27.331 -3.521 18.660 1.00 92.62 83 LYS A CA 1
ATOM 650 C C . LYS A 1 83 ? -28.678 -2.878 19.001 1.00 92.62 83 LYS A C 1
ATOM 652 O O . LYS A 1 83 ? -29.532 -2.776 18.129 1.00 92.62 83 LYS A O 1
ATOM 657 N N . GLY A 1 84 ? -28.867 -2.446 20.249 1.00 90.62 84 GLY A N 1
ATOM 658 C CA . GLY A 1 84 ? -30.063 -1.728 20.692 1.00 90.62 84 GLY A CA 1
ATOM 659 C C . GLY A 1 84 ? -30.113 -0.254 20.275 1.00 90.62 84 GLY A C 1
ATOM 660 O O . GLY A 1 84 ? -31.130 0.394 20.509 1.00 90.62 84 GLY A O 1
ATOM 661 N N . ILE A 1 85 ? -29.045 0.290 19.680 1.00 91.62 85 ILE A N 1
ATOM 662 C CA . ILE A 1 85 ? -29.003 1.678 19.203 1.00 91.62 85 ILE A CA 1
ATOM 663 C C . ILE A 1 85 ? -29.730 1.767 17.857 1.00 91.62 85 ILE A C 1
ATOM 665 O O . ILE A 1 85 ? -29.401 1.052 16.911 1.00 91.62 85 ILE A O 1
ATOM 669 N N . THR A 1 86 ? -30.712 2.663 17.767 1.00 91.94 86 THR A N 1
ATOM 670 C CA . THR A 1 86 ? -31.460 2.925 16.524 1.00 91.94 86 THR A CA 1
ATOM 671 C C . THR A 1 86 ? -30.613 3.685 15.496 1.00 91.94 86 THR A C 1
ATOM 673 O O . THR A 1 86 ? -29.618 4.326 15.840 1.00 91.94 86 THR A O 1
ATOM 676 N N . ASP A 1 87 ? -31.007 3.650 14.221 1.00 93.25 87 ASP A N 1
ATOM 677 C CA . ASP A 1 87 ? -30.260 4.318 13.144 1.00 93.25 87 ASP A CA 1
ATOM 678 C C . ASP A 1 87 ? -30.227 5.852 13.333 1.00 93.25 87 ASP A C 1
ATOM 680 O O . ASP A 1 87 ? -29.182 6.469 13.133 1.00 93.25 87 ASP A O 1
ATOM 684 N N . GLU A 1 88 ? -31.310 6.456 13.839 1.00 90.38 88 GLU A N 1
ATOM 685 C CA . GLU A 1 88 ? -31.362 7.884 14.198 1.00 90.38 88 GLU A CA 1
ATOM 686 C C . GLU A 1 88 ? -30.362 8.226 15.313 1.00 90.38 88 GLU A C 1
ATOM 688 O O . GLU A 1 88 ? -29.622 9.208 15.238 1.00 90.38 88 GLU A O 1
ATOM 693 N N . GLN A 1 89 ? -30.278 7.375 16.341 1.00 89.12 89 GLN A N 1
ATOM 694 C CA . GLN A 1 89 ? -29.310 7.539 17.426 1.00 89.12 89 GLN A CA 1
ATOM 695 C C . GLN A 1 89 ? -27.868 7.337 16.942 1.00 89.12 89 GLN A C 1
ATOM 697 O O . GLN A 1 89 ? -26.961 7.999 17.450 1.00 89.12 89 GLN A O 1
ATOM 702 N N . CYS A 1 90 ? -27.637 6.463 15.956 1.00 91.75 90 CYS A N 1
ATOM 703 C CA . CYS A 1 90 ? -26.326 6.316 15.324 1.00 91.75 90 CYS A CA 1
ATOM 704 C C . CYS A 1 90 ? -25.894 7.628 14.659 1.00 91.75 90 CYS A C 1
ATOM 706 O O . CYS A 1 90 ? -24.775 8.085 14.901 1.00 91.75 90 CYS A O 1
ATOM 708 N N . GLU A 1 91 ? -26.783 8.267 13.899 1.00 91.06 91 GLU A N 1
ATOM 709 C CA . GLU A 1 91 ? -26.496 9.551 13.249 1.00 91.06 91 GLU A CA 1
ATOM 710 C C . GLU A 1 91 ? -26.246 10.668 14.272 1.00 91.06 91 GLU A C 1
ATOM 712 O O . GLU A 1 91 ? -25.266 11.405 14.146 1.00 91.06 91 GLU A O 1
ATOM 717 N N . MET A 1 92 ? -27.033 10.733 15.355 1.00 88.81 92 MET A N 1
ATOM 718 C CA . MET A 1 92 ? -26.810 11.686 16.457 1.00 88.81 92 MET A CA 1
ATOM 719 C C . MET A 1 92 ? -25.450 11.502 17.152 1.00 88.81 92 MET A C 1
ATOM 721 O O . MET A 1 92 ? -24.857 12.465 17.648 1.00 88.81 92 MET A O 1
ATOM 725 N N . LEU A 1 93 ? -24.945 10.267 17.204 1.00 88.88 93 LEU A N 1
ATOM 726 C CA . LEU A 1 93 ? -23.622 9.938 17.737 1.00 88.88 93 LEU A CA 1
ATOM 727 C C . LEU A 1 93 ? -22.484 10.219 16.737 1.00 88.88 93 LEU A C 1
ATOM 729 O O . LEU A 1 93 ? -21.315 10.133 17.118 1.00 88.88 93 LEU A O 1
ATOM 733 N N . GLY A 1 94 ? -22.807 10.582 15.492 1.00 91.12 94 GLY A N 1
ATOM 734 C CA . GLY A 1 94 ? -21.847 10.831 14.416 1.00 91.12 94 GLY A CA 1
ATOM 735 C C . GLY A 1 94 ? -21.439 9.576 13.637 1.00 91.12 94 GLY A C 1
ATOM 736 O O . GLY A 1 94 ? -20.434 9.600 12.925 1.00 91.12 94 GLY A O 1
ATOM 737 N N . PHE A 1 95 ? -22.187 8.480 13.770 1.00 93.81 95 PHE A N 1
ATOM 738 C CA . PHE A 1 95 ? -22.002 7.253 12.997 1.00 93.81 95 PHE A CA 1
ATOM 739 C C . PHE A 1 95 ? -22.892 7.238 11.758 1.00 93.81 95 PHE A C 1
ATOM 741 O O . PHE A 1 95 ? -23.974 7.815 11.742 1.00 93.81 95 PHE A O 1
ATOM 748 N N . ASN A 1 96 ? -22.449 6.536 10.714 1.00 93.69 96 ASN A N 1
ATOM 749 C CA . ASN A 1 96 ? -23.269 6.309 9.531 1.00 93.69 96 ASN A CA 1
ATOM 750 C C . ASN A 1 96 ? -23.889 4.901 9.606 1.00 93.69 96 ASN A C 1
ATOM 752 O O . ASN A 1 96 ? -23.127 3.929 9.571 1.00 93.69 96 ASN A O 1
ATOM 756 N N . PRO A 1 97 ? -25.227 4.755 9.644 1.00 93.62 97 PRO A N 1
ATOM 757 C CA . PRO A 1 97 ? -25.884 3.458 9.831 1.00 93.62 97 PRO A CA 1
ATOM 758 C C . PRO A 1 97 ? -25.640 2.466 8.682 1.00 93.62 97 PRO A C 1
ATOM 760 O O . PRO A 1 97 ? -25.808 1.259 8.872 1.00 93.62 97 PRO A O 1
ATOM 763 N N . LYS A 1 98 ? -25.224 2.956 7.503 1.00 93.25 98 LYS A N 1
ATOM 764 C CA . LYS A 1 98 ? -24.936 2.137 6.314 1.00 93.25 98 LYS A CA 1
ATOM 765 C C . LYS A 1 98 ? -23.484 1.664 6.239 1.00 93.25 98 LYS A C 1
ATOM 767 O O . LYS A 1 98 ? -23.233 0.589 5.707 1.00 93.25 98 LYS A O 1
ATOM 772 N N . TYR A 1 99 ? -22.532 2.459 6.734 1.00 94.19 99 TYR A N 1
ATOM 773 C CA . TYR A 1 99 ? -21.095 2.203 6.535 1.00 94.19 99 TYR A CA 1
ATOM 774 C C . TYR A 1 99 ? -20.312 1.931 7.822 1.00 94.19 99 TYR A C 1
ATOM 776 O O . TYR A 1 99 ? -19.272 1.280 7.771 1.00 94.19 99 TYR A O 1
ATOM 784 N N . ALA A 1 100 ? -20.761 2.456 8.960 1.00 94.25 100 ALA A N 1
ATOM 785 C CA . ALA A 1 100 ? -19.994 2.469 10.202 1.00 94.25 100 ALA A CA 1
ATOM 786 C C . ALA A 1 100 ? -20.930 2.380 11.408 1.00 94.25 100 ALA A C 1
ATOM 788 O O . ALA A 1 100 ? -21.000 3.295 12.228 1.00 94.25 100 ALA A O 1
ATOM 789 N N . ARG A 1 101 ? -21.676 1.279 11.486 1.00 93.50 101 ARG A N 1
ATOM 790 C CA . ARG A 1 101 ? -22.605 1.030 12.580 1.00 93.50 101 ARG A CA 1
ATOM 791 C C . ARG A 1 101 ? -21.821 0.614 13.851 1.00 93.50 101 ARG A C 1
ATOM 793 O O . ARG A 1 101 ? -20.835 -0.119 13.727 1.00 93.50 101 ARG A O 1
ATOM 800 N N . PRO A 1 102 ? -22.159 1.112 15.060 1.00 93.94 102 PRO A N 1
ATOM 801 C CA . PRO A 1 102 ? -21.327 0.917 16.258 1.00 93.94 102 PRO A CA 1
ATOM 802 C C . PRO A 1 102 ? -21.116 -0.542 16.674 1.00 93.94 102 PRO A C 1
ATOM 804 O O . PRO A 1 102 ? -20.055 -0.893 17.188 1.00 93.94 102 PRO A O 1
ATOM 807 N N . ASP A 1 103 ? -22.103 -1.399 16.433 1.00 92.81 103 ASP A N 1
ATOM 808 C CA . ASP A 1 103 ? -22.050 -2.841 16.677 1.00 92.81 103 ASP A CA 1
ATOM 809 C C . ASP A 1 103 ? -20.919 -3.529 15.894 1.00 92.81 103 ASP A C 1
ATOM 811 O O . ASP A 1 103 ? -20.290 -4.450 16.414 1.00 92.81 103 ASP A O 1
ATOM 815 N N . TRP A 1 104 ? -20.568 -3.027 14.704 1.00 93.44 104 TRP A N 1
ATOM 816 C CA . TRP A 1 104 ? -19.501 -3.589 13.862 1.00 93.44 104 TRP A CA 1
ATOM 817 C C . TRP A 1 104 ? -18.085 -3.325 14.387 1.00 93.44 104 TRP A C 1
ATOM 819 O O . TRP A 1 104 ? -17.114 -3.863 13.852 1.00 93.44 104 TRP A O 1
ATOM 829 N N . MET A 1 105 ? -17.931 -2.513 15.438 1.00 92.38 105 MET A N 1
ATOM 830 C CA . MET A 1 105 ? -16.639 -2.357 16.115 1.00 92.38 105 MET A CA 1
ATOM 831 C C . MET A 1 105 ? -16.234 -3.614 16.894 1.00 92.38 105 MET A C 1
ATOM 833 O O . MET A 1 105 ? -15.049 -3.801 17.183 1.00 92.38 105 MET A O 1
ATOM 837 N N . ILE A 1 106 ? -17.202 -4.467 17.240 1.00 93.06 106 ILE A N 1
ATOM 838 C CA . ILE A 1 106 ? -16.966 -5.748 17.901 1.00 93.06 106 ILE A CA 1
ATOM 839 C C . ILE A 1 106 ? -16.798 -6.829 16.829 1.00 93.06 106 ILE A C 1
ATOM 841 O O . ILE A 1 106 ? -17.655 -7.028 15.973 1.00 93.06 106 ILE A O 1
ATOM 845 N N . LEU A 1 107 ? -15.678 -7.551 16.881 1.00 90.88 107 LEU A N 1
ATOM 846 C CA . LEU A 1 107 ? -15.361 -8.611 15.923 1.00 90.88 107 LEU A CA 1
ATOM 847 C C . LEU A 1 107 ? -16.077 -9.921 16.293 1.00 90.88 107 LEU A C 1
ATOM 849 O O . LEU A 1 107 ? -15.555 -10.699 17.087 1.00 90.88 107 LEU A O 1
ATOM 853 N N . GLU A 1 108 ? -17.243 -10.182 15.697 1.00 91.56 108 GLU A N 1
ATOM 854 C CA . GLU A 1 108 ? -17.912 -11.497 15.764 1.00 91.56 108 GLU A CA 1
ATOM 855 C C . GLU A 1 108 ? -17.320 -12.488 14.748 1.00 91.56 108 GLU A C 1
ATOM 857 O O . GLU A 1 108 ? -17.065 -13.652 15.055 1.00 91.56 108 GLU A O 1
ATOM 862 N N . VAL A 1 109 ? -17.064 -12.006 13.528 1.00 92.94 109 VAL A N 1
ATOM 863 C CA . VAL A 1 109 ? -16.499 -12.787 12.424 1.00 92.94 109 VAL A CA 1
ATOM 864 C C . VAL A 1 109 ? -15.141 -12.203 12.061 1.00 92.94 109 VAL A C 1
ATOM 866 O O . VAL A 1 109 ? -15.038 -11.047 11.651 1.00 92.94 109 VAL A O 1
ATOM 869 N N . LEU A 1 110 ? -14.082 -13.002 12.196 1.00 92.06 110 LEU A N 1
ATOM 870 C CA . LEU A 1 110 ? -12.732 -12.584 11.829 1.00 92.06 110 LEU A CA 1
ATOM 871 C C . LEU A 1 110 ? -12.468 -12.890 10.343 1.00 92.06 110 LEU A C 1
ATOM 873 O O . LEU A 1 110 ? -12.356 -14.065 9.983 1.00 92.06 110 LEU A O 1
ATOM 877 N N . PRO A 1 111 ? -12.316 -11.877 9.467 1.00 90.75 111 PRO A N 1
ATOM 878 C CA . PRO A 1 111 ? -12.004 -12.122 8.066 1.00 90.75 111 PRO A CA 1
ATOM 879 C C . PRO A 1 111 ? -10.587 -12.685 7.918 1.00 90.75 111 PRO A C 1
ATOM 881 O O . PRO A 1 111 ? -9.612 -12.125 8.429 1.00 90.75 111 PRO A O 1
ATOM 884 N N . VAL A 1 112 ? -10.459 -13.783 7.173 1.00 89.00 112 VAL A N 1
ATOM 885 C CA . VAL A 1 112 ? -9.162 -14.391 6.858 1.00 89.00 112 VAL A CA 1
ATOM 886 C C . VAL A 1 112 ? -8.662 -13.837 5.518 1.00 89.00 112 VAL A C 1
ATOM 888 O O . VAL A 1 112 ? -9.314 -14.047 4.496 1.00 89.00 112 VAL A O 1
ATOM 891 N N . PRO A 1 113 ? -7.513 -13.135 5.478 1.00 87.00 113 PRO A N 1
ATOM 892 C CA . PRO A 1 113 ? -6.994 -12.568 4.239 1.00 87.00 113 PRO A CA 1
ATOM 893 C C . PRO A 1 113 ? -6.463 -13.655 3.283 1.00 87.00 113 PRO A C 1
ATOM 895 O O . PRO A 1 113 ? -5.902 -14.656 3.744 1.00 87.00 113 PRO A O 1
ATOM 898 N N . PRO A 1 114 ? -6.564 -13.451 1.954 1.00 88.00 114 PRO A N 1
ATOM 899 C CA . PRO A 1 114 ? -6.105 -14.424 0.966 1.00 88.00 114 PRO A CA 1
ATOM 900 C C . PRO A 1 114 ? -4.564 -14.534 0.923 1.00 88.00 114 PRO A C 1
ATOM 902 O O . PRO A 1 114 ? -3.859 -13.629 1.392 1.00 88.00 114 PRO A O 1
ATOM 905 N N . PRO A 1 115 ? -4.004 -15.598 0.306 1.00 83.06 115 PRO A N 1
ATOM 906 C CA . PRO A 1 115 ? -2.558 -15.842 0.257 1.00 83.06 115 PRO A CA 1
ATOM 907 C C . PRO A 1 115 ? -1.674 -14.669 -0.220 1.00 83.06 115 PRO A C 1
ATOM 909 O O . PRO A 1 115 ? -0.622 -14.473 0.378 1.00 83.06 115 PRO A O 1
ATOM 912 N N . PRO A 1 116 ? -2.057 -13.819 -1.199 1.00 84.25 116 PRO A N 1
ATOM 913 C CA . PRO A 1 116 ? -1.222 -12.678 -1.610 1.00 84.25 116 PRO A CA 1
ATOM 914 C C . PRO A 1 116 ? -0.978 -11.643 -0.499 1.00 84.25 116 PRO A C 1
ATOM 916 O O . PRO A 1 116 ? 0.048 -10.960 -0.481 1.00 84.25 116 PRO A O 1
ATOM 919 N N . VAL A 1 117 ? -1.914 -11.528 0.449 1.00 82.94 117 VAL A N 1
ATOM 920 C CA . VAL A 1 117 ? -1.826 -10.614 1.602 1.00 82.94 117 VAL A CA 1
ATOM 921 C C . VAL A 1 117 ? -1.104 -11.276 2.780 1.00 82.94 117 VAL A C 1
ATOM 923 O O . VAL A 1 117 ? -0.550 -10.588 3.643 1.00 82.94 117 VAL A O 1
ATOM 926 N N . ARG A 1 118 ? -1.053 -12.613 2.796 1.00 80.25 118 ARG A N 1
ATOM 927 C CA . ARG A 1 118 ? -0.352 -13.424 3.790 1.00 80.25 118 ARG A CA 1
ATOM 928 C C . ARG A 1 118 ? 0.973 -13.919 3.203 1.00 80.25 118 ARG A C 1
ATOM 930 O O . ARG A 1 118 ? 0.993 -14.998 2.621 1.00 80.25 118 ARG A O 1
ATOM 937 N N . PRO A 1 119 ? 2.098 -13.200 3.380 1.00 61.59 119 PRO A N 1
ATOM 938 C CA . PRO A 1 119 ? 3.390 -13.686 2.913 1.00 61.59 119 PRO A CA 1
ATOM 939 C C . PRO A 1 119 ? 3.761 -14.949 3.696 1.00 61.59 119 PRO A C 1
ATOM 941 O O . PRO A 1 119 ? 4.276 -14.880 4.812 1.00 61.59 119 PRO A O 1
ATOM 944 N N . SER A 1 120 ? 3.418 -16.096 3.119 1.00 57.78 120 SER A N 1
ATOM 945 C CA . SER A 1 120 ? 3.804 -17.417 3.575 1.00 57.78 120 SER A CA 1
ATOM 946 C C . SER A 1 120 ? 5.165 -17.712 2.968 1.00 57.78 120 SER A C 1
ATOM 948 O O . SER A 1 120 ? 5.343 -17.678 1.752 1.00 57.78 120 SER A O 1
ATOM 950 N N . ILE A 1 121 ? 6.143 -17.953 3.830 1.00 56.94 121 ILE A N 1
ATOM 951 C CA . ILE A 1 121 ? 7.391 -18.586 3.424 1.00 56.94 121 ILE A CA 1
ATOM 952 C C . ILE A 1 121 ? 7.041 -20.065 3.328 1.00 56.94 121 ILE A C 1
ATOM 954 O O . ILE A 1 121 ? 6.625 -20.641 4.335 1.00 56.94 121 ILE A O 1
ATOM 958 N N . LYS A 1 122 ? 7.127 -20.651 2.125 1.00 59.38 122 LYS A N 1
ATOM 959 C CA . LYS A 1 122 ? 6.996 -22.104 1.965 1.00 59.38 122 LYS A CA 1
ATOM 960 C C . LYS A 1 122 ? 8.025 -22.735 2.909 1.00 59.38 122 LYS A C 1
ATOM 962 O O . LYS A 1 122 ? 9.207 -22.441 2.740 1.00 59.38 122 LYS A O 1
ATOM 967 N N . PRO A 1 123 ? 7.611 -23.499 3.929 1.00 58.38 123 PRO A N 1
ATOM 968 C CA . PRO A 1 123 ? 8.581 -24.195 4.747 1.00 58.38 123 PRO A CA 1
ATOM 969 C C . PRO A 1 123 ? 9.266 -25.258 3.890 1.00 58.38 123 PRO A C 1
ATOM 971 O O . PRO A 1 123 ? 8.598 -25.941 3.109 1.00 58.38 123 PRO A O 1
ATOM 974 N N . ASP A 1 124 ? 10.575 -25.422 4.064 1.00 66.62 124 ASP A N 1
ATOM 975 C CA . ASP A 1 124 ? 11.250 -26.643 3.634 1.00 66.62 124 ASP A CA 1
ATOM 976 C C . ASP A 1 124 ? 10.487 -27.851 4.209 1.00 66.62 124 ASP A C 1
ATOM 978 O O . ASP A 1 124 ? 10.037 -27.786 5.363 1.00 66.62 124 ASP A O 1
ATOM 982 N N . PRO A 1 125 ? 10.312 -28.949 3.449 1.00 64.25 125 PRO A N 1
ATOM 983 C CA . PRO A 1 125 ? 9.384 -30.036 3.787 1.00 64.25 125 PRO A CA 1
ATOM 984 C C . PRO A 1 125 ? 9.684 -30.741 5.123 1.00 64.25 125 PRO A C 1
ATOM 986 O O . PRO A 1 125 ? 8.850 -31.488 5.627 1.00 64.25 125 PRO A O 1
ATOM 989 N N . THR A 1 126 ? 10.847 -30.488 5.724 1.00 70.56 126 THR A N 1
ATOM 990 C CA . THR A 1 126 ? 11.280 -31.028 7.019 1.00 70.56 126 THR A CA 1
ATOM 991 C C . THR A 1 126 ? 10.941 -30.137 8.218 1.00 70.56 126 THR A C 1
ATOM 993 O O . THR A 1 126 ? 11.079 -30.585 9.356 1.00 70.56 126 THR A O 1
ATOM 996 N N . SER A 1 127 ? 10.471 -28.899 8.024 1.00 60.31 127 SER A N 1
ATOM 997 C CA . SER A 1 127 ? 10.193 -27.979 9.135 1.00 60.31 127 SER A CA 1
ATOM 998 C C . SER A 1 127 ? 8.745 -27.485 9.130 1.00 60.31 127 SER A C 1
ATOM 1000 O O . SER A 1 127 ? 8.343 -26.639 8.342 1.00 60.31 127 SER A O 1
ATOM 1002 N N . ARG A 1 128 ? 7.918 -27.983 10.055 1.00 53.53 128 ARG A N 1
ATOM 1003 C CA . ARG A 1 128 ? 6.605 -27.375 10.314 1.00 53.53 128 ARG A CA 1
ATOM 1004 C C . ARG A 1 128 ? 6.813 -25.951 10.837 1.00 53.53 128 ARG A C 1
ATOM 1006 O O . ARG A 1 128 ? 7.402 -25.753 11.903 1.00 53.53 128 ARG A O 1
ATOM 1013 N N . SER A 1 129 ? 6.342 -24.962 10.083 1.00 48.97 129 SER A N 1
ATOM 1014 C CA . SER A 1 129 ? 6.279 -23.572 10.519 1.00 48.97 129 SER A CA 1
ATOM 1015 C C . SER A 1 129 ? 5.044 -23.377 11.395 1.00 48.97 129 SER A C 1
ATOM 1017 O O . SER A 1 129 ? 3.931 -23.149 10.927 1.00 48.97 129 SER A O 1
ATOM 1019 N N . GLU A 1 130 ? 5.242 -23.491 12.704 1.00 49.78 130 GLU A N 1
ATOM 1020 C CA . GLU A 1 130 ? 4.302 -22.947 13.678 1.00 49.78 130 GLU A CA 1
ATOM 1021 C C . GLU A 1 130 ? 4.128 -21.443 13.424 1.00 49.78 130 GLU A C 1
ATOM 1023 O O . GLU A 1 130 ? 5.058 -20.748 13.007 1.00 49.78 130 GLU A O 1
ATOM 1028 N N . ALA A 1 131 ? 2.932 -20.917 13.693 1.00 50.72 131 ALA A N 1
ATOM 1029 C CA . ALA A 1 131 ? 2.629 -19.490 13.561 1.00 50.72 131 ALA A CA 1
ATOM 1030 C C . ALA A 1 131 ? 3.453 -18.597 14.517 1.00 50.72 131 ALA A C 1
ATOM 1032 O O . ALA A 1 131 ? 3.350 -17.374 14.449 1.00 50.72 131 ALA A O 1
ATOM 1033 N N . THR A 1 132 ? 4.280 -19.199 15.373 1.00 54.53 132 THR A N 1
ATOM 1034 C CA . THR A 1 132 ? 5.146 -18.548 16.351 1.00 54.53 132 THR A CA 1
ATOM 1035 C C . THR A 1 132 ? 6.591 -18.597 15.859 1.00 54.53 132 THR A C 1
ATOM 1037 O O . THR A 1 132 ? 7.128 -19.657 15.541 1.00 54.53 132 THR A O 1
ATOM 1040 N N . GLN A 1 133 ? 7.252 -17.439 15.787 1.00 60.06 133 GLN A N 1
ATOM 1041 C CA . GLN A 1 133 ? 8.677 -17.393 15.464 1.00 60.06 133 GLN A CA 1
ATOM 1042 C C . GLN A 1 133 ? 9.470 -18.068 16.588 1.00 60.06 133 GLN A C 1
ATOM 1044 O O . GLN A 1 133 ? 9.417 -17.629 17.733 1.00 60.06 133 GLN A O 1
ATOM 1049 N N . LYS A 1 134 ? 10.254 -19.097 16.251 1.00 62.78 134 LYS A N 1
ATOM 1050 C CA . LYS A 1 134 ? 11.121 -19.832 17.192 1.00 62.78 134 LYS A CA 1
ATOM 1051 C C . LYS A 1 134 ? 12.252 -18.976 17.799 1.00 62.78 134 LYS A C 1
ATOM 1053 O O . LYS A 1 134 ? 12.982 -19.453 18.653 1.00 62.78 134 LYS A O 1
ATOM 1058 N N . SER A 1 135 ? 12.419 -17.727 17.352 1.00 66.69 135 SER A N 1
ATOM 1059 C CA . SER A 1 135 ? 13.611 -16.897 17.580 1.00 66.69 135 SER A CA 1
ATOM 1060 C C . SER A 1 135 ? 13.423 -15.712 18.538 1.00 66.69 135 SER A C 1
ATOM 1062 O O . SER A 1 135 ? 14.283 -14.837 18.583 1.00 66.69 135 SER A O 1
ATOM 1064 N N . GLY A 1 136 ? 12.304 -15.616 19.269 1.00 70.75 136 GLY A N 1
ATOM 1065 C CA . GLY A 1 136 ? 12.062 -14.515 20.223 1.00 70.75 136 GLY A CA 1
ATOM 1066 C C . GLY A 1 136 ? 11.871 -13.130 19.584 1.00 70.75 136 GLY A C 1
ATOM 1067 O O . GLY A 1 136 ? 11.661 -12.138 20.280 1.00 70.75 136 GLY A O 1
ATOM 1068 N N . ARG A 1 137 ? 11.906 -13.037 18.250 1.00 76.88 137 ARG A N 1
ATOM 1069 C CA . ARG A 1 137 ? 11.624 -11.805 17.515 1.00 76.88 137 ARG A CA 1
ATOM 1070 C C . ARG A 1 137 ? 10.117 -11.505 17.554 1.00 76.88 137 ARG A C 1
ATOM 1072 O O . ARG A 1 137 ? 9.310 -12.401 17.295 1.00 76.88 137 ARG A O 1
ATOM 1079 N N . PRO A 1 138 ? 9.709 -10.246 17.812 1.00 76.69 138 PRO A N 1
ATOM 1080 C CA . PRO A 1 138 ? 8.300 -9.884 17.846 1.00 76.69 138 PRO A CA 1
ATOM 1081 C C . PRO A 1 138 ? 7.645 -10.092 16.479 1.00 76.69 138 PRO A C 1
ATOM 1083 O O . PRO A 1 138 ? 8.201 -9.752 15.426 1.00 76.69 138 PRO A O 1
ATOM 1086 N N . MET A 1 139 ? 6.426 -10.628 16.497 1.00 78.19 139 MET A N 1
ATOM 1087 C CA . MET A 1 139 ? 5.651 -10.848 15.284 1.00 78.19 139 MET A CA 1
ATOM 1088 C C . MET A 1 139 ? 5.319 -9.524 14.590 1.00 78.19 139 MET A C 1
ATOM 1090 O O . MET A 1 139 ? 4.824 -8.576 15.200 1.00 78.19 139 MET A O 1
ATOM 1094 N N . LYS A 1 140 ? 5.557 -9.461 13.275 1.00 80.88 140 LYS A N 1
ATOM 1095 C CA . LYS A 1 140 ? 5.201 -8.291 12.463 1.00 80.88 140 LYS A CA 1
ATOM 1096 C C . LYS A 1 140 ? 3.683 -8.229 12.263 1.00 80.88 140 LYS A C 1
ATOM 1098 O O . LYS A 1 140 ? 3.149 -8.930 11.399 1.00 80.88 140 LYS A O 1
ATOM 1103 N N . SER A 1 141 ? 3.016 -7.361 13.024 1.00 86.06 141 SER A N 1
ATOM 1104 C CA . SER A 1 141 ? 1.584 -7.066 12.889 1.00 86.06 141 SER A CA 1
ATOM 1105 C C . SER A 1 141 ? 1.254 -6.366 11.563 1.00 86.06 141 SER A C 1
ATOM 1107 O O . SER A 1 141 ? 2.129 -5.798 10.903 1.00 86.06 141 SER A O 1
ATOM 1109 N N . ILE A 1 142 ? -0.025 -6.366 11.176 1.00 86.12 142 ILE A N 1
ATOM 1110 C CA . ILE A 1 142 ? -0.504 -5.645 9.981 1.00 86.12 142 ILE A CA 1
ATOM 1111 C C . ILE A 1 142 ? -0.194 -4.146 10.103 1.00 86.12 142 ILE A C 1
ATOM 1113 O O . ILE A 1 142 ? 0.346 -3.551 9.172 1.00 86.12 142 ILE A O 1
ATOM 1117 N N . SER A 1 143 ? -0.434 -3.555 11.280 1.00 88.00 143 SER A N 1
ATOM 1118 C CA . SER A 1 143 ? -0.114 -2.148 11.557 1.00 88.00 143 SER A CA 1
ATOM 1119 C C . SER A 1 143 ? 1.378 -1.851 11.367 1.00 88.00 143 SER A C 1
ATOM 1121 O O . SER A 1 143 ? 1.735 -0.885 10.692 1.00 88.00 143 SER A O 1
ATOM 1123 N N . SER A 1 144 ? 2.259 -2.730 11.862 1.00 86.62 144 SER A N 1
ATOM 1124 C CA . SER A 1 144 ? 3.707 -2.606 11.655 1.00 86.62 144 SER A CA 1
ATOM 1125 C C . SER A 1 144 ? 4.076 -2.667 10.167 1.00 86.62 144 SER A C 1
ATOM 1127 O O . SER A 1 144 ? 4.870 -1.857 9.696 1.00 86.62 144 SER A O 1
ATOM 1129 N N . ARG A 1 145 ? 3.444 -3.552 9.386 1.00 86.38 145 ARG A N 1
ATOM 1130 C CA . ARG A 1 145 ? 3.680 -3.655 7.934 1.00 86.38 145 ARG A CA 1
ATOM 1131 C C . ARG A 1 145 ? 3.227 -2.421 7.152 1.00 86.38 145 ARG A C 1
ATOM 1133 O O . ARG A 1 145 ? 3.766 -2.187 6.076 1.00 86.38 145 ARG A O 1
ATOM 1140 N N . LEU A 1 146 ? 2.265 -1.649 7.655 1.00 89.25 146 LEU A N 1
ATOM 1141 C CA . LEU A 1 146 ? 1.777 -0.432 6.998 1.00 89.25 146 LEU A CA 1
ATOM 1142 C C . LEU A 1 146 ? 2.556 0.818 7.427 1.00 89.25 146 LEU A C 1
ATOM 1144 O O . LEU A 1 146 ? 3.002 1.571 6.563 1.00 89.25 146 LEU A O 1
ATOM 1148 N N . LYS A 1 147 ? 2.735 1.022 8.741 1.00 89.12 147 LYS A N 1
ATOM 1149 C CA . LYS A 1 147 ? 3.273 2.266 9.326 1.00 89.12 147 LYS A CA 1
ATOM 1150 C C . LYS A 1 147 ? 4.798 2.315 9.440 1.00 89.12 147 LYS A C 1
ATOM 1152 O O . LYS A 1 147 ? 5.351 3.403 9.578 1.00 89.12 147 LYS A O 1
ATOM 1157 N N . ALA A 1 148 ? 5.488 1.172 9.443 1.00 86.62 148 ALA A N 1
ATOM 1158 C CA . ALA A 1 148 ? 6.937 1.160 9.639 1.00 86.62 148 ALA A CA 1
ATOM 1159 C C . ALA A 1 148 ? 7.688 1.896 8.516 1.00 86.62 148 ALA A C 1
ATOM 1161 O O . ALA A 1 148 ? 7.194 2.041 7.398 1.00 86.62 148 ALA A O 1
ATOM 1162 N N . LYS A 1 149 ? 8.937 2.295 8.796 1.00 87.81 149 LYS A N 1
ATOM 1163 C CA . LYS A 1 149 ? 9.834 2.914 7.804 1.00 87.81 149 LYS A CA 1
ATOM 1164 C C . LYS A 1 149 ? 10.078 2.002 6.595 1.00 87.81 149 LYS A C 1
ATOM 1166 O O . LYS A 1 149 ? 10.059 2.474 5.467 1.00 87.81 149 LYS A O 1
ATOM 1171 N N . GLU A 1 150 ? 10.240 0.704 6.850 1.00 84.50 150 GLU A N 1
ATOM 1172 C CA . GLU A 1 150 ? 10.301 -0.366 5.838 1.00 84.50 150 GLU A CA 1
ATOM 1173 C C . GLU A 1 150 ? 8.914 -0.959 5.518 1.00 84.50 150 GLU A C 1
ATOM 1175 O O . GLU A 1 150 ? 8.794 -2.050 4.961 1.00 84.50 150 GLU A O 1
ATOM 1180 N N . GLY A 1 151 ? 7.845 -0.291 5.951 1.00 85.69 151 GLY A N 1
ATOM 1181 C CA . GLY A 1 151 ? 6.471 -0.692 5.690 1.00 85.69 151 GLY A CA 1
ATOM 1182 C C . GLY A 1 151 ? 6.040 -0.367 4.263 1.00 85.69 151 GLY A C 1
ATOM 1183 O O . GLY A 1 151 ? 6.764 0.258 3.490 1.00 85.69 151 GLY A O 1
ATOM 1184 N N . ARG A 1 152 ? 4.814 -0.755 3.913 1.00 87.81 152 ARG A N 1
ATOM 1185 C CA . ARG A 1 152 ? 4.277 -0.590 2.558 1.00 87.81 152 ARG A CA 1
ATOM 1186 C C . ARG A 1 152 ? 4.241 0.871 2.119 1.00 87.81 152 ARG A C 1
ATOM 1188 O O . ARG A 1 152 ? 4.667 1.156 1.010 1.00 87.81 152 ARG A O 1
ATOM 1195 N N . ILE A 1 153 ? 3.786 1.789 2.973 1.00 90.06 153 ILE A N 1
ATOM 1196 C CA . ILE A 1 153 ? 3.607 3.194 2.580 1.00 90.06 153 ILE A CA 1
ATOM 1197 C C . ILE A 1 153 ? 4.959 3.821 2.227 1.00 90.06 153 ILE A C 1
ATOM 1199 O O . ILE A 1 153 ? 5.182 4.236 1.093 1.00 90.06 153 ILE A O 1
ATOM 1203 N N . ARG A 1 154 ? 5.898 3.830 3.174 1.00 87.25 154 ARG A N 1
ATOM 1204 C CA . ARG A 1 154 ? 7.183 4.501 2.967 1.00 87.25 154 ARG A CA 1
ATOM 1205 C C . ARG A 1 154 ? 8.157 3.685 2.115 1.00 87.25 154 ARG A C 1
ATOM 1207 O O . ARG A 1 154 ? 8.847 4.251 1.277 1.00 87.25 154 ARG A O 1
ATOM 1214 N N . GLY A 1 155 ? 8.213 2.372 2.316 1.00 86.88 155 GLY A N 1
ATOM 1215 C CA . GLY A 1 155 ? 9.165 1.496 1.637 1.00 86.88 155 GLY A CA 1
ATOM 1216 C C . GLY A 1 155 ? 8.736 1.096 0.227 1.00 86.88 155 GLY A C 1
ATOM 1217 O O . GLY A 1 155 ? 9.570 1.064 -0.669 1.00 86.88 155 GLY A O 1
ATOM 1218 N N . ASN A 1 156 ? 7.450 0.807 0.002 1.00 86.06 156 ASN A N 1
ATOM 1219 C CA . ASN A 1 156 ? 6.991 0.266 -1.283 1.00 86.06 156 ASN A CA 1
ATOM 1220 C C . ASN A 1 156 ? 6.288 1.292 -2.169 1.00 86.06 156 ASN A C 1
ATOM 1222 O O . ASN A 1 156 ? 6.455 1.210 -3.381 1.00 86.06 156 ASN A O 1
ATOM 1226 N N . LEU A 1 157 ? 5.478 2.193 -1.601 1.00 88.50 157 LEU A N 1
ATOM 1227 C CA . LEU A 1 157 ? 4.793 3.224 -2.387 1.00 88.50 157 LEU A CA 1
ATOM 1228 C C . LEU A 1 157 ? 5.686 4.450 -2.612 1.00 88.50 157 LEU A C 1
ATOM 1230 O O . LEU A 1 157 ? 5.811 4.894 -3.744 1.00 88.50 157 LEU A O 1
ATOM 1234 N N . MET A 1 158 ? 6.327 4.979 -1.565 1.00 87.62 158 MET A N 1
ATOM 1235 C CA . MET A 1 158 ? 7.145 6.199 -1.683 1.00 87.62 158 MET A CA 1
ATOM 1236 C C . MET A 1 158 ? 8.591 5.941 -2.133 1.00 87.62 158 MET A C 1
ATOM 1238 O O . MET A 1 158 ? 9.194 6.798 -2.765 1.00 87.62 158 MET A O 1
ATOM 1242 N N . GLY A 1 159 ? 9.165 4.788 -1.781 1.00 83.88 159 GLY A N 1
ATOM 1243 C CA . GLY A 1 159 ? 10.587 4.477 -1.973 1.00 83.88 159 GLY A CA 1
ATOM 1244 C C . GLY A 1 159 ? 10.836 3.216 -2.793 1.00 83.88 159 GLY A C 1
ATOM 1245 O O . GLY A 1 159 ? 11.716 2.427 -2.441 1.00 83.88 159 GLY A O 1
ATOM 1246 N N . LYS A 1 160 ? 10.036 2.981 -3.842 1.00 89.69 160 LYS A N 1
ATOM 1247 C CA .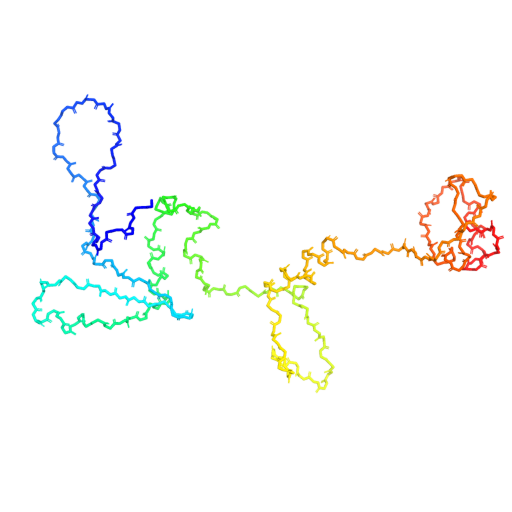 LYS A 1 160 ? 10.162 1.767 -4.655 1.00 89.69 160 LYS A CA 1
ATOM 1248 C C . LYS A 1 160 ? 11.485 1.770 -5.421 1.00 89.69 160 LYS A C 1
ATOM 1250 O O . LYS A 1 160 ? 11.920 2.790 -5.945 1.00 89.69 160 LYS A O 1
ATOM 1255 N N . ARG A 1 161 ? 12.105 0.596 -5.509 1.00 87.50 161 ARG A N 1
ATOM 1256 C CA . ARG A 1 161 ? 13.225 0.371 -6.423 1.00 87.50 161 ARG A CA 1
ATOM 1257 C C . ARG A 1 161 ? 12.716 0.361 -7.860 1.00 87.50 161 ARG A C 1
ATOM 1259 O O . ARG A 1 161 ? 11.606 -0.111 -8.114 1.00 87.50 161 ARG A O 1
ATOM 1266 N N . VAL A 1 162 ? 13.536 0.901 -8.751 1.00 90.88 162 VAL A N 1
ATOM 1267 C CA . VAL A 1 162 ? 13.267 0.987 -10.184 1.00 90.88 162 VAL A CA 1
ATOM 1268 C C . VAL A 1 162 ? 14.249 0.093 -10.926 1.00 90.88 162 VAL A C 1
ATOM 1270 O O . VAL A 1 162 ? 15.422 0.017 -10.556 1.00 90.88 162 VAL A O 1
ATOM 1273 N N . ASP A 1 163 ? 13.748 -0.586 -11.949 1.00 92.62 163 ASP A N 1
ATOM 1274 C CA . ASP A 1 163 ? 14.572 -1.324 -12.901 1.00 92.62 163 ASP A CA 1
ATOM 1275 C C . ASP A 1 163 ? 15.097 -0.358 -13.981 1.00 92.62 163 ASP A C 1
ATOM 1277 O O . ASP A 1 163 ? 14.644 0.786 -14.058 1.00 92.62 163 ASP A O 1
ATOM 1281 N N . PHE A 1 164 ? 16.064 -0.795 -14.794 1.00 91.56 164 PHE A N 1
ATOM 1282 C CA . PHE A 1 164 ? 16.667 0.010 -15.874 1.00 91.56 164 PHE A CA 1
ATOM 1283 C C . PHE A 1 164 ? 17.301 1.333 -15.409 1.00 91.56 164 PHE A C 1
ATOM 1285 O O . PHE A 1 164 ? 17.143 2.379 -16.031 1.00 91.56 164 PHE A O 1
ATOM 1292 N N . SER A 1 165 ? 18.039 1.292 -14.299 1.00 93.31 165 SER A N 1
ATOM 1293 C CA . SER A 1 165 ? 18.850 2.421 -13.835 1.00 93.31 165 SER A CA 1
ATOM 1294 C C . SER A 1 165 ? 20.264 1.965 -13.488 1.00 93.31 165 SER A C 1
ATOM 1296 O O . SER A 1 165 ? 20.470 0.846 -13.016 1.00 93.31 165 SER A O 1
ATOM 1298 N N . ALA A 1 166 ? 21.240 2.843 -13.708 1.00 94.56 166 ALA A N 1
ATOM 1299 C CA . ALA A 1 166 ? 22.638 2.609 -13.372 1.00 94.56 166 ALA A CA 1
ATOM 1300 C C . ALA A 1 166 ? 23.214 3.804 -12.602 1.00 94.56 166 ALA A C 1
ATOM 1302 O O . ALA A 1 166 ? 22.721 4.929 -12.698 1.00 94.56 166 ALA A O 1
ATOM 1303 N N . ARG A 1 167 ? 24.255 3.555 -11.803 1.00 94.88 167 ARG A N 1
ATOM 1304 C CA . ARG A 1 167 ? 24.959 4.586 -11.032 1.00 94.88 167 ARG A CA 1
ATOM 1305 C C . ARG A 1 167 ? 26.461 4.330 -11.085 1.00 94.88 167 ARG A C 1
ATOM 1307 O O . ARG A 1 167 ? 26.902 3.242 -10.728 1.00 94.88 167 ARG A O 1
ATOM 1314 N N . THR A 1 168 ? 27.227 5.346 -11.467 1.00 95.31 168 THR A N 1
ATOM 1315 C CA . THR A 1 168 ? 28.696 5.322 -11.544 1.00 95.31 168 THR A CA 1
ATOM 1316 C C . THR A 1 168 ? 29.307 6.590 -10.958 1.00 95.31 168 THR A C 1
ATOM 1318 O O . THR A 1 168 ? 28.599 7.528 -10.590 1.00 95.31 168 THR A O 1
ATOM 1321 N N . VAL A 1 169 ? 30.634 6.596 -10.836 1.00 96.25 169 VAL A N 1
ATOM 1322 C CA . VAL A 1 169 ? 31.410 7.785 -10.470 1.00 96.25 169 VAL A CA 1
ATOM 1323 C C . VAL A 1 169 ? 31.507 8.711 -11.682 1.00 96.25 169 VAL A C 1
ATOM 1325 O O . VAL A 1 169 ? 31.729 8.244 -12.797 1.00 96.25 169 VAL A O 1
ATOM 1328 N N . ILE A 1 170 ? 31.342 10.013 -11.456 1.00 95.50 170 ILE A N 1
ATOM 1329 C CA . ILE A 1 170 ? 31.453 11.040 -12.496 1.00 95.50 170 ILE A CA 1
ATOM 1330 C C . ILE A 1 170 ? 32.917 11.417 -12.737 1.00 95.50 170 ILE A C 1
ATOM 1332 O O . ILE A 1 170 ? 33.727 11.442 -11.812 1.00 95.50 170 ILE A O 1
ATOM 1336 N N . THR A 1 171 ? 33.264 11.721 -13.983 1.00 95.50 171 THR A N 1
ATOM 1337 C CA . THR A 1 171 ? 34.569 12.267 -14.383 1.00 95.50 171 THR A CA 1
ATOM 1338 C C . THR A 1 171 ? 34.315 13.406 -15.363 1.00 95.50 171 THR A C 1
ATOM 1340 O O . THR A 1 171 ? 33.379 13.325 -16.154 1.00 95.50 171 THR A O 1
ATOM 1343 N N . ALA A 1 172 ? 35.092 14.486 -15.270 1.00 94.75 172 ALA A N 1
ATOM 1344 C CA . ALA A 1 172 ? 34.945 15.630 -16.163 1.00 94.75 172 ALA A CA 1
ATOM 1345 C C . ALA A 1 172 ? 35.591 15.329 -17.523 1.00 94.75 172 ALA A C 1
ATOM 1347 O O . ALA A 1 172 ? 36.750 14.917 -17.564 1.00 94.75 172 ALA A O 1
ATOM 1348 N N . ASP A 1 173 ? 34.859 15.572 -18.610 1.00 96.00 173 ASP A N 1
ATOM 1349 C CA . ASP A 1 173 ? 35.364 15.489 -19.983 1.00 96.00 173 ASP A CA 1
ATOM 1350 C C . ASP A 1 173 ? 34.999 16.782 -20.736 1.00 96.00 173 ASP A C 1
ATOM 1352 O O . ASP A 1 173 ? 33.811 17.049 -20.927 1.00 96.00 173 ASP A O 1
ATOM 1356 N N . PRO A 1 174 ? 35.982 17.618 -21.126 1.00 95.38 174 PRO A N 1
ATOM 1357 C CA . PRO A 1 174 ? 35.729 18.877 -21.826 1.00 95.38 174 PRO A CA 1
ATOM 1358 C C . PRO A 1 174 ? 35.346 18.700 -23.302 1.00 95.38 174 PRO A C 1
ATOM 1360 O O . PRO A 1 174 ? 34.987 19.689 -23.937 1.00 95.38 174 PRO A O 1
ATOM 1363 N N . ASN A 1 175 ? 35.448 17.489 -23.863 1.00 97.00 175 ASN A N 1
ATOM 1364 C CA . ASN A 1 175 ? 35.100 17.233 -25.264 1.00 97.00 175 ASN A CA 1
ATOM 1365 C C . ASN A 1 175 ? 33.612 16.914 -25.474 1.00 97.00 175 ASN A C 1
ATOM 1367 O O . ASN A 1 175 ? 33.180 16.834 -26.621 1.00 97.00 175 ASN A O 1
ATOM 1371 N N . LEU A 1 176 ? 32.847 16.706 -24.397 1.00 94.75 176 LEU A N 1
ATOM 1372 C CA . LEU A 1 176 ? 31.413 16.432 -24.466 1.00 94.75 176 LEU A CA 1
ATOM 1373 C C . LEU A 1 176 ? 30.607 17.729 -24.512 1.00 94.75 176 LEU A C 1
ATOM 1375 O O . LEU A 1 176 ? 30.903 18.693 -23.796 1.00 94.75 176 LEU A O 1
ATOM 1379 N N . ASN A 1 177 ? 29.554 17.731 -25.327 1.00 95.69 177 ASN A N 1
ATOM 1380 C CA . ASN A 1 177 ? 28.588 18.824 -25.344 1.00 95.69 177 ASN A CA 1
ATOM 1381 C C . ASN A 1 177 ? 27.766 18.864 -24.040 1.00 95.69 177 ASN A C 1
ATOM 1383 O O . ASN A 1 177 ? 27.723 17.909 -23.267 1.00 95.69 177 ASN A O 1
ATOM 1387 N N . ILE A 1 178 ? 27.085 19.988 -23.788 1.00 95.00 178 ILE A N 1
ATOM 1388 C CA . ILE A 1 178 ? 26.305 20.213 -22.552 1.00 95.00 178 ILE A CA 1
ATOM 1389 C C . ILE A 1 178 ? 25.159 19.193 -22.397 1.00 95.00 178 ILE A C 1
ATOM 1391 O O . ILE A 1 178 ? 24.743 18.888 -21.279 1.00 95.00 178 ILE A O 1
ATOM 1395 N N . ASP A 1 179 ? 24.644 18.681 -23.510 1.00 96.75 179 ASP A N 1
ATOM 1396 C CA . ASP A 1 179 ? 23.563 17.702 -23.610 1.00 96.75 179 ASP A CA 1
ATOM 1397 C C . ASP A 1 179 ? 24.050 16.247 -23.734 1.00 96.75 179 ASP A C 1
ATOM 1399 O O . ASP A 1 179 ? 23.232 15.327 -23.793 1.00 96.75 179 ASP A O 1
ATOM 1403 N N . GLU A 1 180 ? 25.365 16.017 -23.722 1.00 94.12 180 GLU A N 1
ATOM 1404 C CA . GLU A 1 180 ? 25.961 14.689 -23.838 1.00 94.12 180 GLU A CA 1
ATOM 1405 C C . GLU A 1 180 ? 26.404 14.128 -22.481 1.00 94.12 180 GLU A C 1
ATOM 1407 O O . GLU A 1 180 ? 26.829 14.837 -21.568 1.00 94.12 180 GLU A O 1
ATOM 1412 N N . LEU A 1 181 ? 26.330 12.801 -22.353 1.00 93.31 181 LEU A N 1
ATOM 1413 C CA . LEU A 1 181 ? 26.803 12.074 -21.180 1.00 93.31 181 LEU A CA 1
ATOM 1414 C C . LEU A 1 181 ? 27.568 10.823 -21.612 1.00 93.31 181 LEU A C 1
ATOM 1416 O O . LEU A 1 181 ? 27.046 9.979 -22.339 1.00 93.31 181 LEU A O 1
ATOM 1420 N N . GLY A 1 182 ? 28.785 10.662 -21.094 1.00 92.81 182 GLY A N 1
ATOM 1421 C CA . GLY A 1 182 ? 29.569 9.448 -21.295 1.00 92.81 182 GLY A CA 1
ATOM 1422 C C . GLY A 1 182 ? 28.964 8.251 -20.557 1.00 92.81 182 GLY A C 1
ATOM 1423 O O . GLY A 1 182 ? 28.917 8.230 -19.325 1.00 92.81 182 GLY A O 1
ATOM 1424 N N . VAL A 1 183 ? 28.540 7.225 -21.301 1.00 92.62 183 VAL A N 1
ATOM 1425 C CA . VAL A 1 183 ? 28.040 5.958 -20.746 1.00 92.62 183 VAL A CA 1
ATOM 1426 C C . VAL A 1 183 ? 29.078 4.850 -20.969 1.00 92.62 183 VAL A C 1
ATOM 1428 O O . VAL A 1 183 ? 29.443 4.580 -22.112 1.00 92.62 183 VAL A O 1
ATOM 1431 N N . PRO A 1 184 ? 29.554 4.166 -19.910 1.00 92.75 184 PRO A N 1
ATOM 1432 C CA . PRO A 1 184 ? 30.467 3.038 -20.059 1.00 92.75 184 PRO A CA 1
ATOM 1433 C C . PRO A 1 184 ? 29.848 1.880 -20.849 1.00 92.75 184 PRO A C 1
ATOM 1435 O O . PRO A 1 184 ? 28.692 1.513 -20.629 1.00 92.75 184 PRO A O 1
ATOM 1438 N N . TRP A 1 185 ? 30.662 1.226 -21.681 1.00 88.88 185 TRP A N 1
ATOM 1439 C CA . TRP A 1 185 ? 30.236 0.090 -22.508 1.00 88.88 185 TRP A CA 1
ATOM 1440 C C . TRP A 1 185 ? 29.603 -1.051 -21.692 1.00 88.88 185 TRP A C 1
ATOM 1442 O O . TRP A 1 185 ? 28.591 -1.623 -22.082 1.00 88.88 185 TRP A O 1
ATOM 1452 N N . SER A 1 186 ? 30.139 -1.332 -20.500 1.00 90.31 186 SER A N 1
ATOM 1453 C CA . SER A 1 186 ? 29.609 -2.358 -19.591 1.00 90.31 186 SER A CA 1
ATOM 1454 C C . SER A 1 186 ? 28.186 -2.079 -19.093 1.00 90.31 186 SER A C 1
ATOM 1456 O O . SER A 1 186 ? 27.461 -3.013 -18.753 1.00 90.31 186 SER A O 1
ATOM 1458 N N . ILE A 1 187 ? 27.778 -0.809 -19.032 1.00 92.31 187 ILE A N 1
ATOM 1459 C CA . ILE A 1 187 ? 26.424 -0.408 -18.640 1.00 92.31 187 ILE A CA 1
ATOM 1460 C C . ILE A 1 187 ? 25.509 -0.411 -19.858 1.00 92.31 187 ILE A C 1
ATOM 1462 O O . ILE A 1 187 ? 24.404 -0.939 -19.765 1.00 92.31 187 ILE A O 1
ATOM 1466 N N . ALA A 1 188 ? 25.983 0.112 -20.991 1.00 90.00 188 ALA A N 1
ATOM 1467 C CA . ALA A 1 188 ? 25.232 0.125 -22.244 1.00 90.00 188 ALA A CA 1
ATOM 1468 C C . ALA A 1 188 ? 24.802 -1.289 -22.676 1.00 90.00 188 ALA A C 1
ATOM 1470 O O . ALA A 1 188 ? 23.658 -1.478 -23.062 1.00 90.00 188 ALA A O 1
ATOM 1471 N N . LEU A 1 189 ? 25.663 -2.298 -22.498 1.00 88.81 189 LEU A N 1
ATOM 1472 C CA . LEU A 1 189 ? 25.328 -3.696 -22.802 1.00 88.81 189 LEU A CA 1
ATOM 1473 C C . LEU A 1 189 ? 24.217 -4.292 -21.916 1.00 88.81 189 LEU A C 1
ATOM 1475 O O . LEU A 1 189 ? 23.550 -5.237 -22.323 1.00 88.81 189 LEU A O 1
ATOM 1479 N N . ASN A 1 190 ? 24.031 -3.776 -20.698 1.00 90.88 190 ASN A N 1
ATOM 1480 C CA . ASN A 1 190 ? 23.020 -4.281 -19.763 1.00 90.88 190 ASN A CA 1
ATOM 1481 C C . ASN A 1 190 ? 21.708 -3.484 -19.819 1.00 90.88 190 ASN A C 1
ATOM 1483 O O . ASN A 1 190 ? 20.656 -4.007 -19.450 1.00 90.88 190 ASN A O 1
ATOM 1487 N N . MET A 1 191 ? 21.757 -2.210 -20.221 1.00 90.88 191 MET A N 1
ATOM 1488 C CA . MET A 1 191 ? 20.573 -1.359 -20.319 1.00 90.88 191 MET A CA 1
ATOM 1489 C C . MET A 1 191 ? 19.920 -1.515 -21.691 1.00 90.88 191 MET A C 1
ATOM 1491 O O . MET A 1 191 ? 20.461 -1.078 -22.697 1.00 90.88 191 MET A O 1
ATOM 1495 N N . THR A 1 192 ? 18.725 -2.097 -21.724 1.00 90.44 192 THR A N 1
ATOM 1496 C CA . THR A 1 192 ? 17.964 -2.312 -22.962 1.00 90.44 192 THR A CA 1
ATOM 1497 C C . THR A 1 192 ? 16.809 -1.326 -23.090 1.00 90.44 192 THR A C 1
ATOM 1499 O O . THR A 1 192 ? 16.140 -1.031 -22.096 1.00 90.44 192 THR A O 1
ATOM 1502 N N . PHE A 1 193 ? 16.500 -0.907 -24.317 1.00 91.44 193 PHE A N 1
ATOM 1503 C CA . PHE A 1 193 ? 15.307 -0.123 -24.634 1.00 91.44 193 PHE A CA 1
ATOM 1504 C C . PHE A 1 193 ? 14.394 -0.896 -25.601 1.00 91.44 193 PHE A C 1
ATOM 1506 O O . PHE A 1 193 ? 14.867 -1.347 -26.645 1.00 91.44 193 PHE A O 1
ATOM 1513 N N . PRO A 1 194 ? 13.098 -1.076 -25.287 1.00 93.00 194 PRO A N 1
ATOM 1514 C CA . PRO A 1 194 ? 12.177 -1.749 -26.194 1.00 93.00 194 PRO A CA 1
ATOM 1515 C C . PRO A 1 194 ? 11.731 -0.802 -27.320 1.00 93.00 194 PRO A C 1
ATOM 1517 O O . PRO A 1 194 ? 10.858 0.043 -27.122 1.00 93.00 194 PRO A O 1
ATOM 1520 N N . GLU A 1 195 ? 12.304 -0.962 -28.514 1.00 92.94 195 GLU A N 1
ATOM 1521 C CA . GLU A 1 195 ? 11.865 -0.264 -29.730 1.00 92.94 195 GLU A CA 1
ATOM 1522 C C . GLU A 1 195 ? 10.842 -1.110 -30.512 1.00 92.94 195 GLU A C 1
ATOM 1524 O O . GLU A 1 195 ? 11.022 -2.312 -30.708 1.00 92.94 195 GLU A O 1
ATOM 1529 N N . ILE A 1 196 ? 9.751 -0.486 -30.969 1.00 96.12 196 ILE A N 1
ATOM 1530 C CA . ILE A 1 196 ? 8.735 -1.153 -31.795 1.00 96.12 196 ILE A CA 1
ATOM 1531 C C . ILE A 1 196 ? 9.215 -1.200 -33.252 1.00 96.12 196 ILE A C 1
ATOM 1533 O O . ILE A 1 196 ? 9.687 -0.202 -33.801 1.00 96.12 196 ILE A O 1
ATOM 1537 N N . VAL A 1 197 ? 9.052 -2.356 -33.900 1.00 96.56 197 VAL A N 1
ATOM 1538 C CA . VAL A 1 197 ? 9.407 -2.537 -35.313 1.00 96.56 197 VAL A CA 1
ATOM 1539 C C . VAL A 1 197 ? 8.439 -1.762 -36.207 1.00 96.56 197 VAL A C 1
ATOM 1541 O O . VAL A 1 197 ? 7.221 -1.907 -36.121 1.00 96.56 197 VAL A O 1
ATOM 1544 N N . THR A 1 198 ? 9.002 -0.965 -37.103 1.00 96.75 198 THR A N 1
ATOM 1545 C CA . THR A 1 198 ? 8.317 -0.187 -38.133 1.00 96.75 198 THR A CA 1
ATOM 1546 C C . THR A 1 198 ? 8.944 -0.488 -39.499 1.00 96.75 198 THR A C 1
ATOM 1548 O O . THR A 1 198 ? 10.092 -0.931 -39.568 1.00 96.75 198 THR A O 1
ATOM 1551 N N . PRO A 1 199 ? 8.248 -0.216 -40.617 1.00 97.25 199 PRO A N 1
ATOM 1552 C CA . PRO A 1 199 ? 8.832 -0.391 -41.949 1.00 97.25 199 PRO A CA 1
ATOM 1553 C C . PRO A 1 199 ? 10.113 0.426 -42.181 1.00 97.25 199 PRO A C 1
ATOM 1555 O O . PRO A 1 199 ? 10.902 0.075 -43.047 1.00 97.25 199 PRO A O 1
ATOM 1558 N N . TYR A 1 200 ? 10.332 1.496 -41.408 1.00 96.12 200 TYR A N 1
ATOM 1559 C CA . TYR A 1 200 ? 11.485 2.387 -41.550 1.00 96.12 200 TYR A CA 1
ATOM 1560 C C . TYR A 1 200 ? 12.726 1.924 -40.773 1.00 96.12 200 TYR A C 1
ATOM 1562 O O . TYR A 1 200 ? 13.841 2.228 -41.184 1.00 96.12 200 TYR A O 1
ATOM 1570 N N . ASN A 1 201 ? 12.558 1.209 -39.654 1.00 94.06 201 ASN A N 1
ATOM 1571 C CA . ASN A 1 201 ? 13.670 0.753 -38.804 1.00 94.06 201 ASN A CA 1
ATOM 1572 C C . ASN A 1 201 ? 13.957 -0.755 -38.933 1.00 94.06 201 ASN A C 1
ATOM 1574 O O . ASN A 1 201 ? 14.890 -1.251 -38.302 1.00 94.06 201 ASN A O 1
ATOM 1578 N N . ILE A 1 202 ? 13.180 -1.481 -39.746 1.00 95.31 202 ILE A N 1
ATOM 1579 C CA . ILE A 1 202 ? 13.242 -2.943 -39.849 1.00 95.31 202 ILE A CA 1
ATOM 1580 C C . ILE A 1 202 ? 14.626 -3.462 -40.242 1.00 95.31 202 ILE A C 1
ATOM 1582 O O . ILE A 1 202 ? 15.094 -4.432 -39.652 1.00 95.31 202 ILE A O 1
ATOM 1586 N N . ASP A 1 203 ? 15.296 -2.816 -41.194 1.00 94.81 203 ASP A N 1
ATOM 1587 C CA . ASP A 1 203 ? 16.603 -3.275 -41.670 1.00 94.81 203 ASP A CA 1
ATOM 1588 C C . ASP A 1 203 ? 17.686 -3.058 -40.605 1.00 94.81 203 ASP A C 1
ATOM 1590 O O . ASP A 1 203 ? 18.473 -3.963 -40.334 1.00 94.81 203 ASP A O 1
ATOM 1594 N N . ARG A 1 204 ? 17.644 -1.916 -39.900 1.00 91.00 204 ARG A N 1
ATOM 1595 C CA . ARG A 1 204 ? 18.534 -1.622 -38.763 1.00 91.00 204 ARG A CA 1
ATOM 1596 C C . ARG A 1 204 ? 18.341 -2.614 -37.616 1.00 91.00 204 ARG A C 1
ATOM 1598 O O . ARG A 1 204 ? 19.310 -3.122 -37.062 1.00 91.00 204 ARG A O 1
ATOM 1605 N N . LEU A 1 205 ? 17.091 -2.881 -37.234 1.00 90.88 205 LEU A N 1
ATOM 1606 C CA . LEU A 1 205 ? 16.788 -3.782 -36.120 1.00 90.88 205 LEU A CA 1
ATOM 1607 C C . LEU A 1 205 ? 17.149 -5.235 -36.445 1.00 90.88 205 LEU A C 1
ATOM 1609 O O . LEU A 1 205 ? 17.619 -5.947 -35.562 1.00 90.88 205 LEU A O 1
ATOM 1613 N N . LYS A 1 206 ? 16.980 -5.673 -37.700 1.00 92.75 206 LYS A N 1
ATOM 1614 C CA . LYS A 1 206 ? 17.448 -6.995 -38.147 1.00 92.75 206 LYS A CA 1
ATOM 1615 C C . LYS A 1 206 ? 18.957 -7.142 -37.974 1.00 92.75 206 LYS A C 1
ATOM 1617 O O . LYS A 1 206 ? 19.394 -8.140 -37.415 1.00 92.75 206 LYS A O 1
ATOM 1622 N N . GLU A 1 207 ? 19.726 -6.133 -38.377 1.00 90.25 207 GLU A N 1
ATOM 1623 C CA . GLU A 1 207 ? 21.185 -6.133 -38.231 1.00 90.25 207 GLU A CA 1
ATOM 1624 C C . GLU A 1 207 ? 21.614 -6.251 -36.754 1.00 90.25 207 GLU A C 1
ATOM 1626 O O . GLU A 1 207 ? 22.483 -7.050 -36.410 1.00 90.25 207 GLU A O 1
ATOM 1631 N N . LEU A 1 208 ? 20.957 -5.515 -35.849 1.00 88.69 208 LEU A N 1
ATOM 1632 C CA . LEU A 1 208 ? 21.225 -5.598 -34.406 1.00 88.69 208 LEU A CA 1
ATOM 1633 C C . LEU A 1 208 ? 20.902 -6.982 -33.823 1.00 88.69 208 LEU A C 1
ATOM 1635 O O . LEU A 1 208 ? 21.625 -7.471 -32.956 1.00 88.69 208 LEU A O 1
ATOM 1639 N N . VAL A 1 209 ? 19.850 -7.639 -34.316 1.00 90.50 209 VAL A N 1
ATOM 1640 C CA . VAL A 1 209 ? 19.505 -9.010 -33.910 1.00 90.50 209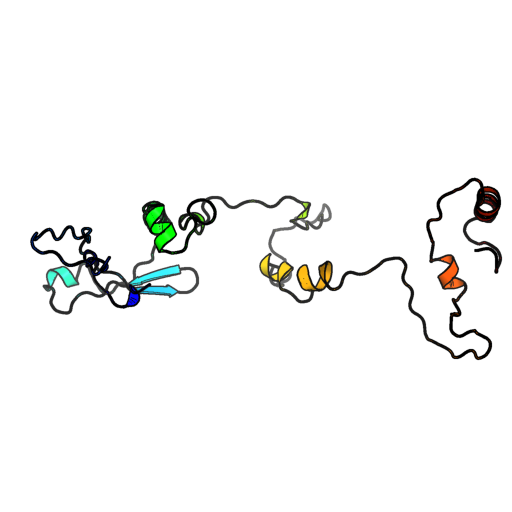 VAL A CA 1
ATOM 1641 C C . VAL A 1 209 ? 20.543 -10.019 -34.408 1.00 90.50 209 VAL A C 1
ATOM 1643 O O . VAL A 1 209 ? 20.876 -10.945 -33.669 1.00 90.50 209 VAL A O 1
ATOM 1646 N N . GLU A 1 210 ? 21.091 -9.837 -35.613 1.00 90.25 210 GLU A N 1
ATOM 1647 C CA . GLU A 1 210 ? 22.157 -10.694 -36.155 1.00 90.25 210 GLU A CA 1
ATOM 1648 C C . GLU A 1 210 ? 23.453 -10.608 -35.335 1.00 90.25 210 GLU A C 1
ATOM 1650 O O . GLU A 1 210 ? 24.118 -11.626 -35.132 1.00 90.25 210 GLU A O 1
ATOM 1655 N N . TYR A 1 211 ? 23.789 -9.427 -34.803 1.00 87.19 211 TYR A N 1
ATOM 1656 C CA . TYR A 1 211 ? 24.935 -9.258 -33.901 1.00 87.19 211 TYR A CA 1
ATOM 1657 C C . TYR A 1 211 ? 24.751 -9.927 -32.529 1.00 87.19 211 TYR A C 1
ATOM 1659 O O . TYR A 1 211 ? 25.737 -10.243 -31.856 1.00 87.19 211 TYR A O 1
ATOM 1667 N N . GLY A 1 212 ? 23.510 -10.177 -32.108 1.00 85.88 212 GLY A N 1
ATOM 1668 C CA . GLY A 1 212 ? 23.200 -10.814 -30.831 1.00 85.88 212 GLY A CA 1
ATOM 1669 C C . GLY A 1 212 ? 23.511 -9.931 -29.614 1.00 85.88 212 GLY A C 1
ATOM 1670 O O . GLY A 1 212 ? 23.483 -8.707 -29.674 1.00 85.88 212 GLY A O 1
ATOM 1671 N N . SER A 1 213 ? 23.783 -10.553 -28.463 1.00 83.12 213 SER A N 1
ATOM 1672 C CA . SER A 1 213 ? 23.892 -9.848 -27.170 1.00 83.12 213 SER A CA 1
ATOM 1673 C C . SER A 1 213 ? 25.176 -9.029 -26.971 1.00 83.12 213 SER A C 1
ATOM 1675 O O . SER A 1 213 ? 25.269 -8.293 -25.992 1.00 83.12 213 SER A O 1
ATOM 1677 N N . TYR A 1 214 ? 26.166 -9.161 -27.857 1.00 83.06 214 TYR A N 1
ATOM 1678 C CA . TYR A 1 214 ? 27.453 -8.462 -27.765 1.00 83.06 214 TYR A CA 1
ATOM 1679 C C . TYR A 1 214 ? 27.808 -7.822 -29.107 1.00 83.06 214 TYR A C 1
ATOM 1681 O O . TYR A 1 214 ? 28.700 -8.310 -29.807 1.00 83.06 214 TYR A O 1
ATOM 1689 N N . PRO A 1 215 ? 27.111 -6.745 -29.494 1.00 82.00 215 PRO A N 1
ATOM 1690 C CA . PRO A 1 215 ? 27.431 -6.070 -30.734 1.00 82.00 215 PRO A CA 1
ATOM 1691 C C . PRO A 1 215 ? 28.789 -5.348 -30.637 1.00 82.00 215 PRO A C 1
ATOM 1693 O O . PRO A 1 215 ? 29.293 -5.093 -29.540 1.00 82.00 215 PRO A O 1
ATOM 1696 N N . PRO A 1 216 ? 29.427 -5.028 -31.772 1.00 75.62 216 PRO A N 1
ATOM 1697 C CA . PRO A 1 216 ? 30.656 -4.243 -31.782 1.00 75.62 216 PRO A CA 1
ATOM 1698 C C . PRO A 1 216 ? 30.421 -2.799 -31.283 1.00 75.62 216 PRO A C 1
ATOM 1700 O O . PRO A 1 216 ? 29.325 -2.255 -31.447 1.00 75.62 216 PRO A O 1
ATOM 1703 N N . PRO A 1 217 ? 31.448 -2.142 -30.705 1.00 69.12 217 PRO A N 1
ATOM 1704 C CA . PRO A 1 217 ? 31.332 -0.780 -30.188 1.00 69.12 217 PRO A CA 1
ATOM 1705 C C . PRO A 1 217 ? 30.848 0.199 -31.264 1.00 69.12 217 PRO A C 1
ATOM 1707 O O . PRO A 1 217 ? 31.439 0.290 -32.337 1.00 69.12 217 PRO A O 1
ATOM 1710 N N . GLY A 1 218 ? 29.764 0.923 -30.966 1.00 64.31 218 GLY A N 1
ATOM 1711 C CA . GLY A 1 218 ? 29.134 1.889 -31.878 1.00 64.31 218 GLY A CA 1
ATOM 1712 C C . GLY A 1 218 ? 27.912 1.372 -32.650 1.00 64.31 218 GLY A C 1
ATOM 1713 O O . GLY A 1 218 ? 27.265 2.164 -33.330 1.00 64.31 218 GLY A O 1
ATOM 1714 N N . LYS A 1 219 ? 27.560 0.086 -32.526 1.00 64.44 219 LYS A N 1
ATOM 1715 C CA . LYS A 1 219 ? 26.277 -0.469 -32.985 1.00 64.44 219 LYS A CA 1
ATOM 1716 C C . LYS A 1 219 ? 25.507 -0.977 -31.766 1.00 64.44 219 LYS A C 1
ATOM 1718 O O . LYS A 1 219 ? 25.740 -2.094 -31.328 1.00 64.44 219 LYS A O 1
ATOM 1723 N N . ALA A 1 220 ? 24.674 -0.137 -31.163 1.00 55.00 220 ALA A N 1
ATOM 1724 C CA . ALA A 1 220 ? 23.871 -0.468 -29.984 1.00 55.00 220 ALA A CA 1
ATOM 1725 C C . ALA A 1 220 ? 22.446 0.058 -30.155 1.00 55.00 220 ALA A C 1
ATOM 1727 O O . ALA A 1 220 ? 22.298 1.103 -30.834 1.00 55.00 220 ALA A O 1
#